Protein AF-A0AA41XY54-F1 (afdb_monomer)

Nearest PDB structures (foldseek):
  6a0h-assembly2_B  TM=5.866E-01  e=1.741E-07  Homo sapiens
  6a0h-assembly1_A  TM=5.591E-01  e=1.854E-07  Homo sapiens
  6a0e-assembly2_B  TM=5.551E-01  e=1.055E-07  Homo sapiens
  6a0i-assembly2_B  TM=4.932E-01  e=7.719E-08  Homo sapiens
  2qlc-assembly5_E  TM=3.442E-01  e=1.141E-01  Chlorobaculum tepidum TLS

Radius of gyratio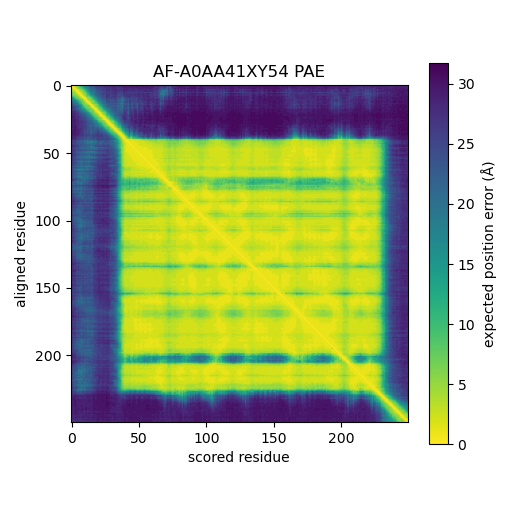n: 23.62 Å; Cα contacts (8 Å, |Δi|>4): 434; chains: 1; bounding box: 56×93×67 Å

Sequence (250 aa):
MPTDLTITNPWRYTAYDSVDGLNDHPDGVPCSGSSSHSSRLTARETAPFKQLERQYADLFSSREIQEVNELPARVMEGKRIKVVNLDECEVINASKDNFDYIGTSGLSTCIGICARGLNSRNETIMGLCHYTGVETEPADAMQLLRSKMDEKGAGNAKMYLVGGAMSADPDLSSLSAERELLSLRQQFNIQGVRLHTSICEDIYADEQVNLVMTPDNIYFSTEELYNDGYGSDAGSSSSSNTPDAKRARN

Organism: NCBI:txid2939450

Secondary structure (DSSP, 8-state):
-PPP-----------------------------------SS-HHHHHHHHHHHHHTHHHHT-SSEEE-SS--HHHHTT--EEE--TT-EEEEETTTSS-SEEEEEEESS-EEEEEEEE-TT--EEEEEEEE-SSSS-HHHHHHHHHHHHHHTT-EEEEEEEEEEEE-SSGGG--HHHHHHHHHTHHHHTEEEEEEEEEE-SSTT----EEEEE-SS-EEEESS--S--S------------PPP------

pLDDT: mean 80.24, std 24.7, range [29.67, 98.81]

Solvent-accessible surface area (backbone atoms only — not comparable to full-atom values): 15234 Å² total; per-residue (Å²): 133,90,79,82,80,83,80,83,76,93,79,84,79,78,90,78,80,88,82,88,81,91,86,89,87,85,90,80,87,86,78,91,75,87,72,83,82,68,70,97,61,54,72,77,62,47,43,64,59,56,47,50,48,65,76,42,40,70,32,57,63,34,80,51,57,40,83,42,76,63,69,59,60,90,79,51,67,95,57,38,66,43,79,41,52,87,74,33,71,49,66,44,40,44,84,72,66,81,24,56,31,41,31,39,72,70,23,22,50,21,33,40,42,35,36,43,23,37,24,96,82,73,43,49,29,41,32,40,28,34,40,66,71,79,92,53,57,62,70,55,53,54,47,51,51,48,51,51,36,45,77,72,41,22,54,87,38,38,22,34,41,36,23,14,10,46,34,87,48,73,92,47,28,23,63,66,61,52,53,52,49,58,71,42,28,79,86,52,42,53,60,28,42,45,62,56,71,20,62,29,86,53,101,79,48,85,42,29,34,23,38,41,40,50,94,80,41,34,38,35,20,77,43,80,76,67,91,81,80,73,73,78,86,76,77,81,93,77,82,87,79,82,85,83,88,77,89,78,93,130

Foldseek 3Di:
DDDDDPPDDPDPDPPDDDDDDDDDDDDDDDDDDDPPDDDPDDPVLCVLVVVVCVVPVQQAPDPQEDEDAEDDCVVPPPFAEAEAEAQGKDKDFCVPPRGQKYKYWFQAQWKKKKKWFAAPVRTIMIMIGGGPCPPDALVVSLVVNVVNCVVVRGPLIEIEMEGHAREPDPVSGNSVVSVRNVVCCVVRNHRHYHYNQFYDHDPPPLTTKIWMDGNRHIYIYSDDHDCPVPDPPPDDPDDDDDPDDDDDDD

Structure (mmCIF, N/CA/C/O backbone):
data_AF-A0AA41XY54-F1
#
_entry.id   AF-A0AA41XY54-F1
#
loop_
_atom_site.group_PDB
_atom_site.id
_atom_site.type_symbol
_atom_site.label_atom_id
_atom_site.label_alt_id
_atom_site.label_comp_id
_atom_site.label_asym_id
_atom_site.label_entity_id
_atom_site.label_seq_id
_atom_site.pdbx_PDB_ins_code
_atom_site.Cartn_x
_atom_site.Cartn_y
_atom_site.Cartn_z
_atom_site.occupancy
_atom_site.B_iso_or_equiv
_atom_site.auth_seq_id
_atom_site.auth_comp_id
_atom_site.auth_asym_id
_atom_site.auth_atom_id
_atom_site.pdbx_PDB_model_num
ATOM 1 N N . MET A 1 1 ? -35.114 -1.265 -7.468 1.00 36.50 1 MET A N 1
ATOM 2 C CA . MET A 1 1 ? -34.766 -1.182 -8.901 1.00 36.50 1 MET A CA 1
ATOM 3 C C . MET A 1 1 ? -33.271 -1.410 -9.002 1.00 36.50 1 MET A C 1
ATOM 5 O O . MET A 1 1 ? -32.573 -0.776 -8.220 1.00 36.50 1 MET A O 1
ATOM 9 N N . PRO A 1 2 ? -32.780 -2.352 -9.818 1.00 33.84 2 PRO A N 1
ATOM 10 C CA . PRO A 1 2 ? -31.351 -2.612 -9.887 1.00 33.84 2 PRO A CA 1
ATOM 11 C C . PRO A 1 2 ? -30.705 -1.559 -10.790 1.00 33.84 2 PRO A C 1
ATOM 13 O O . PRO A 1 2 ? -31.063 -1.441 -11.958 1.00 33.84 2 PRO A O 1
ATOM 16 N N . THR A 1 3 ? -29.809 -0.757 -10.225 1.00 36.25 3 THR A N 1
ATOM 17 C CA . THR A 1 3 ? -28.949 0.153 -10.979 1.00 36.25 3 THR A CA 1
ATOM 18 C C . THR A 1 3 ? -27.736 -0.617 -11.478 1.00 36.25 3 THR A C 1
ATOM 20 O O . THR A 1 3 ? -26.988 -1.212 -10.705 1.00 36.25 3 THR A O 1
ATOM 23 N N . ASP A 1 4 ? -27.615 -0.606 -12.796 1.00 30.36 4 ASP A N 1
ATOM 24 C CA . ASP A 1 4 ? -26.549 -1.167 -13.609 1.00 30.36 4 ASP A CA 1
ATOM 25 C C . ASP A 1 4 ? -25.197 -0.549 -13.210 1.00 30.36 4 ASP A C 1
ATOM 27 O O . ASP A 1 4 ? -25.039 0.674 -13.213 1.00 30.36 4 ASP A O 1
ATOM 31 N N . LEU A 1 5 ? -24.231 -1.382 -12.819 1.00 33.84 5 LEU A N 1
ATOM 32 C CA . LEU A 1 5 ? -22.838 -0.973 -12.651 1.00 33.84 5 LEU A CA 1
ATOM 33 C C . LEU A 1 5 ? -22.141 -1.231 -13.985 1.00 33.84 5 LEU A C 1
ATOM 35 O O . LEU A 1 5 ? -21.730 -2.354 -14.275 1.00 33.84 5 LEU A O 1
ATOM 39 N N . THR A 1 6 ? -22.005 -0.190 -14.799 1.00 34.03 6 THR A N 1
ATOM 40 C CA . THR A 1 6 ? -21.157 -0.217 -15.991 1.00 34.03 6 THR A CA 1
ATOM 41 C C . THR A 1 6 ? -19.699 -0.384 -15.577 1.00 34.03 6 THR A C 1
ATOM 43 O O . THR A 1 6 ? -19.022 0.572 -15.212 1.00 34.03 6 THR A O 1
ATOM 46 N N . ILE A 1 7 ? -19.222 -1.625 -15.640 1.00 36.22 7 ILE A N 1
ATOM 47 C CA . ILE A 1 7 ? -17.801 -1.968 -15.657 1.00 36.22 7 ILE A CA 1
ATOM 48 C C . ILE A 1 7 ? -17.297 -1.635 -17.062 1.00 36.22 7 ILE A C 1
ATOM 50 O O . ILE A 1 7 ? -17.460 -2.419 -17.997 1.00 36.22 7 ILE A O 1
ATOM 54 N N . THR A 1 8 ? -16.714 -0.455 -17.241 1.00 36.91 8 THR A N 1
ATOM 55 C CA . THR A 1 8 ? -15.935 -0.157 -18.443 1.00 36.91 8 THR A CA 1
ATOM 56 C C . THR A 1 8 ? -14.575 -0.814 -18.288 1.00 36.91 8 THR A C 1
ATOM 58 O O . THR A 1 8 ? -13.806 -0.453 -17.403 1.00 36.91 8 THR A O 1
ATOM 61 N N . ASN A 1 9 ? -14.293 -1.798 -19.135 1.00 35.75 9 ASN A N 1
ATOM 62 C CA . ASN A 1 9 ? -13.026 -2.515 -19.170 1.00 35.75 9 ASN A CA 1
ATOM 63 C C . ASN A 1 9 ? -12.308 -2.135 -20.478 1.00 35.75 9 ASN A C 1
ATOM 65 O O . ASN A 1 9 ? -12.520 -2.815 -21.485 1.00 35.75 9 ASN A O 1
ATOM 69 N N . PRO A 1 10 ? -11.535 -1.032 -20.535 1.00 33.88 10 PRO A N 1
ATOM 70 C CA . PRO A 1 10 ? -10.961 -0.576 -21.790 1.00 33.88 10 PRO A CA 1
ATOM 71 C C . PRO A 1 10 ? -9.533 -1.079 -22.037 1.00 33.88 10 PRO A C 1
ATOM 73 O O . PRO A 1 10 ? -8.842 -0.434 -22.796 1.00 33.88 10 PRO A O 1
ATOM 76 N N . TRP A 1 11 ? -9.073 -2.216 -21.493 1.00 32.72 11 TRP A N 1
ATOM 77 C CA . TRP A 1 11 ? -7.791 -2.815 -21.920 1.00 32.72 11 TRP A CA 1
ATOM 78 C C . TRP A 1 11 ? -7.825 -4.350 -21.912 1.00 32.72 11 TRP A C 1
ATOM 80 O O . TRP A 1 11 ? -7.213 -5.026 -21.092 1.00 32.72 11 TRP A O 1
ATOM 90 N N . ARG A 1 12 ? -8.537 -4.929 -22.886 1.00 33.09 12 ARG A N 1
ATOM 91 C CA . ARG A 1 12 ? -8.248 -6.280 -23.389 1.00 33.09 12 ARG A CA 1
ATOM 92 C C . ARG A 1 12 ? -7.525 -6.157 -24.728 1.00 33.09 12 ARG A C 1
ATOM 94 O O . ARG A 1 12 ? -8.160 -6.205 -25.773 1.00 33.09 12 ARG A O 1
ATOM 101 N N . TYR A 1 13 ? -6.200 -6.069 -24.694 1.00 32.00 13 TYR A N 1
ATOM 102 C CA . TYR A 1 13 ? -5.368 -6.505 -25.815 1.00 32.00 13 TYR A CA 1
ATOM 103 C C . TYR A 1 13 ? -4.586 -7.737 -25.366 1.00 32.00 13 TYR A C 1
ATOM 105 O O . TYR A 1 13 ? -3.474 -7.664 -24.859 1.00 32.00 13 TYR A O 1
ATOM 113 N N . THR A 1 14 ? -5.216 -8.899 -25.536 1.00 34.66 14 THR A N 1
ATOM 114 C CA . THR A 1 14 ? -4.478 -10.163 -25.604 1.00 34.66 14 THR A CA 1
ATOM 115 C C . THR A 1 14 ? -4.030 -10.306 -27.050 1.00 34.66 14 THR A C 1
ATOM 117 O O . THR A 1 14 ? -4.809 -10.713 -27.903 1.00 34.66 14 THR A O 1
ATOM 120 N N . ALA A 1 15 ? -2.796 -9.908 -27.350 1.00 31.83 15 ALA A N 1
ATOM 121 C CA . ALA A 1 15 ? -2.149 -10.297 -28.596 1.00 31.83 15 ALA A CA 1
ATOM 122 C C . ALA A 1 15 ? -1.633 -11.734 -28.426 1.00 31.83 15 ALA A C 1
ATOM 124 O O . ALA A 1 15 ? -0.465 -11.965 -28.131 1.00 31.83 15 ALA A O 1
ATOM 125 N N . TYR A 1 16 ? -2.550 -12.692 -28.536 1.00 35.41 16 TYR A N 1
ATOM 126 C CA . TYR A 1 16 ? -2.241 -14.082 -28.838 1.00 35.41 16 TYR A CA 1
ATOM 127 C C . TYR A 1 16 ? -2.957 -14.398 -30.141 1.00 35.41 16 TYR A C 1
ATOM 129 O O . TYR A 1 16 ? -4.161 -14.625 -30.133 1.00 35.41 16 TYR A O 1
ATOM 137 N N . ASP A 1 17 ? -2.204 -14.409 -31.235 1.00 30.69 17 ASP A N 1
ATOM 138 C CA . ASP A 1 17 ? -2.573 -15.169 -32.417 1.00 30.69 17 ASP A CA 1
ATOM 139 C C . ASP A 1 17 ? -1.399 -16.062 -32.809 1.00 30.69 17 ASP A C 1
ATOM 141 O O . ASP A 1 17 ? -0.224 -15.705 -32.710 1.00 30.69 17 ASP A O 1
ATOM 145 N N . SER A 1 18 ? -1.779 -17.285 -33.137 1.00 36.56 18 SER A N 1
ATOM 146 C CA . SER A 1 18 ? -0.971 -18.472 -33.360 1.00 36.56 18 SER A CA 1
ATOM 147 C C . SER A 1 18 ? -0.077 -18.371 -34.594 1.00 36.56 18 SER A C 1
ATOM 149 O O . SER A 1 18 ? -0.497 -17.798 -35.590 1.00 36.56 18 SER A O 1
ATOM 151 N N . VAL A 1 19 ? 1.069 -19.060 -34.581 1.00 35.97 19 VAL A N 1
ATOM 152 C CA . VAL A 1 19 ? 1.535 -19.868 -35.726 1.00 35.97 19 VAL A CA 1
ATOM 153 C C . VAL A 1 19 ? 2.597 -20.877 -35.273 1.00 35.97 19 VAL A C 1
ATOM 155 O O . VAL A 1 19 ? 3.736 -20.520 -34.983 1.00 35.97 19 VAL A O 1
ATOM 158 N N . ASP A 1 20 ? 2.208 -22.152 -35.255 1.00 37.69 20 ASP A N 1
ATOM 159 C CA . ASP A 1 20 ? 3.108 -23.268 -35.551 1.00 37.69 20 ASP A CA 1
ATOM 160 C C . ASP A 1 20 ? 3.381 -23.284 -37.067 1.00 37.69 20 ASP A C 1
ATOM 162 O O . ASP A 1 20 ? 2.447 -23.120 -37.855 1.00 37.69 20 ASP A O 1
ATOM 166 N N . GLY A 1 21 ? 4.623 -23.549 -37.493 1.00 29.67 21 GLY A N 1
ATOM 167 C CA . GLY A 1 21 ? 4.906 -23.939 -38.882 1.00 29.67 21 GLY A CA 1
ATOM 168 C C . GLY A 1 21 ? 6.304 -23.601 -39.409 1.00 29.67 21 GLY A C 1
ATOM 169 O O . GLY A 1 21 ? 6.626 -22.443 -39.632 1.00 29.67 21 GLY A O 1
ATOM 170 N N . LEU A 1 22 ? 7.095 -24.650 -39.649 1.00 36.00 22 LEU A N 1
ATOM 171 C CA . LEU A 1 22 ? 8.419 -24.703 -40.286 1.00 36.00 22 LEU A CA 1
ATOM 172 C C . LEU A 1 22 ? 8.600 -23.856 -41.568 1.00 36.00 22 LEU A C 1
ATOM 174 O O . LEU A 1 22 ? 7.709 -23.844 -42.415 1.00 36.00 22 LEU A O 1
ATOM 178 N N . ASN A 1 23 ? 9.815 -23.317 -41.785 1.00 32.25 23 ASN A N 1
ATOM 179 C CA . ASN 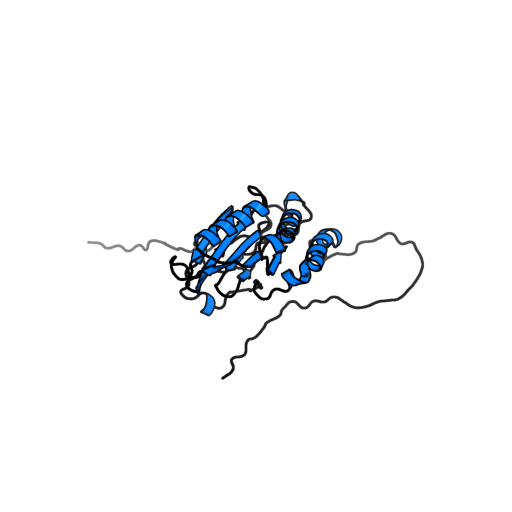A 1 23 ? 10.649 -23.640 -42.962 1.00 32.25 23 ASN A CA 1
ATOM 180 C C . ASN A 1 23 ? 12.074 -23.043 -42.911 1.00 32.25 23 ASN A C 1
ATOM 182 O O . ASN A 1 23 ? 12.316 -21.991 -42.327 1.00 32.25 23 ASN A O 1
ATOM 186 N N . ASP A 1 24 ? 12.984 -23.779 -43.550 1.00 35.19 24 ASP A N 1
ATOM 187 C CA . ASP A 1 24 ? 14.438 -23.628 -43.637 1.00 35.19 24 ASP A CA 1
ATOM 188 C C . ASP A 1 24 ? 14.969 -22.434 -44.469 1.00 35.19 24 ASP A C 1
ATOM 190 O O . ASP A 1 24 ? 14.346 -21.995 -45.435 1.00 35.19 24 ASP A O 1
ATOM 194 N N . HIS A 1 25 ? 16.230 -22.090 -44.152 1.00 32.06 25 HIS A N 1
ATOM 195 C CA . HIS A 1 25 ? 17.315 -21.480 -44.954 1.00 32.06 25 HIS A CA 1
ATOM 196 C C . HIS A 1 25 ? 17.697 -19.981 -44.814 1.00 32.06 25 HIS A C 1
ATOM 198 O O . HIS A 1 25 ? 16.851 -19.146 -44.503 1.00 32.06 25 HIS A O 1
ATOM 204 N N . PRO A 1 26 ? 19.013 -19.658 -44.974 1.00 55.50 26 PRO A N 1
ATOM 205 C CA . PRO A 1 26 ? 19.669 -18.473 -44.414 1.00 55.50 26 PRO A CA 1
ATOM 206 C C . PRO A 1 26 ? 19.959 -17.357 -45.442 1.00 55.50 26 PRO A C 1
ATOM 208 O O . PRO A 1 26 ? 19.810 -17.540 -46.646 1.00 55.50 26 PRO A O 1
ATOM 211 N N . ASP A 1 27 ? 20.470 -16.243 -44.910 1.00 38.47 27 ASP A N 1
ATOM 212 C CA . ASP A 1 27 ? 21.097 -15.080 -45.562 1.00 38.47 27 ASP A CA 1
ATOM 213 C C . ASP A 1 27 ? 20.184 -13.977 -46.135 1.00 38.47 27 ASP A C 1
ATOM 215 O O . ASP A 1 27 ? 19.638 -14.051 -47.233 1.00 38.47 27 ASP A O 1
ATOM 219 N N . GLY A 1 28 ? 20.138 -12.861 -45.394 1.00 30.58 28 GLY A N 1
ATOM 220 C CA . GLY A 1 28 ? 19.615 -11.565 -45.830 1.00 30.58 28 GLY A CA 1
ATOM 221 C C . GLY A 1 28 ? 19.808 -10.486 -44.756 1.00 30.58 28 GLY A C 1
ATOM 222 O O . GLY A 1 28 ? 19.024 -10.387 -43.820 1.00 30.58 28 GLY A O 1
ATOM 223 N N . VAL A 1 29 ? 20.881 -9.699 -44.876 1.00 38.34 29 VAL A N 1
ATOM 224 C CA . VAL A 1 29 ? 21.250 -8.549 -44.014 1.00 38.34 29 VAL A CA 1
ATOM 225 C C . VAL A 1 29 ? 20.172 -7.441 -44.080 1.00 38.34 29 VAL A C 1
ATOM 227 O O . VAL A 1 29 ? 19.541 -7.284 -45.127 1.00 38.34 29 VAL A O 1
ATOM 230 N N . PRO A 1 30 ? 19.920 -6.676 -42.992 1.00 42.50 30 PRO A N 1
ATOM 231 C CA . PRO A 1 30 ? 18.641 -6.015 -42.768 1.00 42.50 30 PRO A CA 1
ATOM 232 C C . PRO A 1 30 ? 18.583 -4.623 -43.401 1.00 42.50 30 PRO A C 1
ATOM 234 O O . PRO A 1 30 ? 19.557 -3.873 -43.393 1.00 42.50 30 PRO A O 1
ATOM 237 N N . CYS A 1 31 ? 17.406 -4.240 -43.890 1.00 30.92 31 CYS A N 1
ATOM 238 C CA . CYS A 1 31 ? 17.093 -2.856 -44.225 1.00 30.92 31 CYS A CA 1
ATOM 239 C C . CYS A 1 31 ? 15.776 -2.448 -43.562 1.00 30.92 31 CYS A C 1
ATOM 241 O O . CYS A 1 31 ? 14.706 -2.923 -43.929 1.00 30.92 31 CYS A O 1
ATOM 243 N N . SER A 1 32 ? 15.918 -1.538 -42.599 1.00 45.78 32 SER A N 1
ATOM 244 C CA . SER A 1 32 ? 15.006 -0.423 -42.332 1.00 45.78 32 SER A CA 1
ATOM 245 C C . SER A 1 32 ? 13.524 -0.773 -42.188 1.00 45.78 32 SER A C 1
ATOM 247 O O . SER A 1 32 ? 12.713 -0.502 -43.071 1.00 45.78 32 SER A O 1
ATOM 249 N N . GLY A 1 33 ? 13.169 -1.305 -41.019 1.00 29.69 33 GLY A N 1
ATOM 250 C CA . GLY A 1 33 ? 11.794 -1.375 -40.540 1.00 29.69 33 GLY A CA 1
ATOM 251 C C . GLY A 1 33 ? 11.549 -0.297 -39.493 1.00 29.69 33 GLY A C 1
ATOM 252 O O . GLY A 1 33 ? 12.128 -0.334 -38.413 1.00 29.69 33 GLY A O 1
ATOM 253 N N . SER A 1 34 ? 10.694 0.661 -39.832 1.00 44.75 34 SER A N 1
ATOM 254 C CA . SER A 1 34 ? 10.061 1.599 -38.907 1.00 44.75 34 SER A CA 1
ATOM 255 C C . SER A 1 34 ? 9.464 0.848 -37.710 1.00 44.75 34 SER A C 1
ATOM 257 O O . SER A 1 34 ? 8.445 0.180 -37.862 1.00 44.75 34 SER A O 1
ATOM 259 N N . SER A 1 35 ? 10.068 0.949 -36.523 1.00 35.41 35 SER A N 1
ATOM 260 C CA . SER A 1 35 ? 9.493 0.408 -35.285 1.00 35.41 35 SER A CA 1
ATOM 261 C C . SER A 1 35 ? 8.777 1.510 -34.509 1.00 35.41 35 SER A C 1
ATOM 263 O O . SER A 1 35 ? 9.176 1.907 -33.417 1.00 35.41 35 SER A O 1
ATOM 265 N N . SER A 1 36 ? 7.692 2.019 -35.083 1.00 49.47 36 SER A N 1
ATOM 266 C CA . SER A 1 36 ? 6.594 2.513 -34.259 1.00 49.47 36 SER A CA 1
ATOM 267 C C . SER A 1 36 ? 5.974 1.296 -33.565 1.00 49.47 36 SER A C 1
ATOM 269 O O . SER A 1 36 ? 5.496 0.401 -34.261 1.00 49.47 36 SER A O 1
ATOM 271 N N . HIS A 1 37 ? 5.996 1.302 -32.227 1.00 47.19 37 HIS A N 1
ATOM 272 C CA . HIS A 1 37 ? 5.600 0.250 -31.274 1.00 47.19 37 HIS A CA 1
ATOM 273 C C . HIS A 1 37 ? 6.728 -0.679 -30.805 1.00 47.19 37 HIS A C 1
ATOM 275 O O . HIS A 1 37 ? 6.909 -1.783 -31.306 1.00 47.19 37 HIS A O 1
ATOM 281 N N . SER A 1 38 ? 7.418 -0.261 -29.745 1.00 38.75 38 SER A N 1
ATOM 282 C CA . SER A 1 38 ? 8.060 -1.180 -28.806 1.00 38.75 38 SER A CA 1
ATOM 283 C C . SER A 1 38 ? 7.525 -0.850 -27.423 1.00 38.75 38 SER A C 1
ATOM 285 O O . SER A 1 38 ? 7.401 0.323 -27.078 1.00 38.75 38 SER A O 1
ATOM 287 N N . SER A 1 39 ? 7.181 -1.866 -26.638 1.00 53.22 39 SER A N 1
ATOM 288 C CA . SER A 1 39 ? 7.008 -1.699 -25.199 1.00 53.22 39 SER A CA 1
ATOM 289 C C . SER A 1 39 ? 8.226 -0.960 -24.634 1.00 53.22 39 SER A C 1
ATOM 291 O O . SER A 1 39 ? 9.355 -1.260 -25.028 1.00 53.22 39 SER A O 1
ATOM 293 N N . ARG A 1 40 ? 7.977 0.009 -23.746 1.00 75.50 40 AR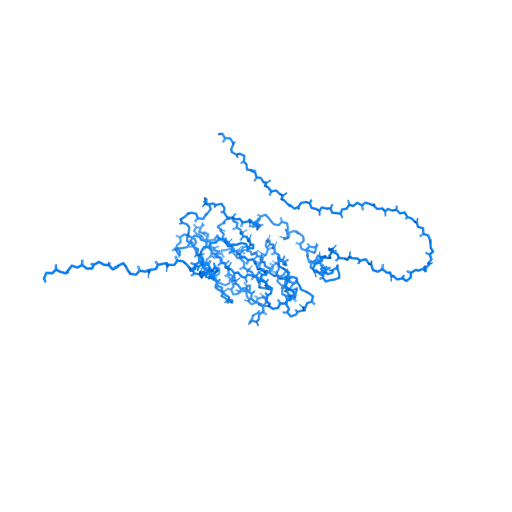G A N 1
ATOM 294 C CA . ARG A 1 40 ? 8.989 0.857 -23.089 1.00 75.50 40 ARG A CA 1
ATOM 295 C C . ARG A 1 40 ? 10.145 0.066 -22.467 1.00 75.50 40 ARG A C 1
ATOM 297 O O . ARG A 1 40 ? 11.295 0.472 -22.527 1.00 75.50 40 ARG A O 1
ATOM 304 N N . LEU A 1 41 ? 9.843 -1.136 -21.984 1.00 84.19 41 LEU A N 1
ATOM 305 C CA . LEU A 1 41 ? 10.816 -2.112 -21.507 1.00 84.19 41 LEU A CA 1
ATOM 306 C C . LEU A 1 41 ? 10.830 -3.358 -22.398 1.00 84.19 41 LEU A C 1
ATOM 308 O O . LEU A 1 41 ? 9.807 -3.778 -22.953 1.00 84.19 41 LEU A O 1
ATOM 312 N N . THR A 1 42 ? 11.991 -3.997 -22.491 1.00 90.31 42 THR A N 1
ATOM 313 C CA . THR A 1 42 ? 12.179 -5.278 -23.173 1.00 90.31 42 THR A CA 1
ATOM 314 C C . THR A 1 42 ? 11.591 -6.446 -22.371 1.00 90.31 42 THR A C 1
ATOM 316 O O . THR A 1 42 ? 11.356 -6.392 -21.159 1.00 90.31 42 THR A O 1
ATOM 319 N N . ALA A 1 43 ? 11.402 -7.589 -23.037 1.00 91.00 43 ALA A N 1
ATOM 320 C CA . ALA A 1 43 ? 10.989 -8.823 -22.368 1.00 91.00 43 ALA A CA 1
ATOM 321 C C . ALA A 1 43 ? 11.998 -9.287 -21.301 1.00 91.00 43 ALA A C 1
ATOM 323 O O . ALA A 1 43 ? 11.601 -9.885 -20.304 1.00 91.00 43 ALA A O 1
ATOM 324 N N . ARG A 1 44 ? 13.293 -9.005 -21.496 1.00 91.44 44 ARG A N 1
ATOM 325 C CA . ARG A 1 44 ? 14.348 -9.358 -20.539 1.00 91.44 44 ARG A CA 1
ATOM 326 C C . ARG A 1 44 ? 14.258 -8.513 -19.269 1.00 91.44 44 ARG A C 1
ATOM 328 O O . ARG A 1 44 ? 14.430 -9.063 -18.188 1.00 91.44 44 ARG A O 1
ATOM 335 N N . GLU A 1 45 ? 13.965 -7.223 -19.403 1.00 91.12 45 GLU A N 1
ATOM 336 C CA . GLU A 1 45 ? 13.821 -6.291 -18.273 1.00 91.12 45 GLU A CA 1
ATOM 337 C C . GLU A 1 45 ? 12.535 -6.550 -17.480 1.00 91.12 45 GLU A C 1
ATOM 339 O O . GLU A 1 45 ? 12.541 -6.486 -16.257 1.00 91.12 45 GLU A O 1
ATOM 344 N N . THR A 1 46 ? 11.448 -6.942 -18.152 1.00 93.00 46 THR A N 1
ATOM 345 C CA . THR A 1 46 ? 10.168 -7.254 -17.482 1.00 93.00 46 THR A CA 1
ATOM 346 C C . THR A 1 46 ? 10.090 -8.673 -16.906 1.00 93.00 46 THR A C 1
ATOM 348 O O . THR A 1 46 ? 9.232 -8.957 -16.068 1.00 93.00 46 THR A O 1
ATOM 351 N N . ALA A 1 47 ? 10.960 -9.598 -17.331 1.00 95.81 47 ALA A N 1
ATOM 352 C CA . ALA A 1 47 ? 10.909 -11.001 -16.906 1.00 95.81 47 ALA A CA 1
ATOM 353 C C . ALA A 1 47 ? 11.010 -11.215 -15.379 1.00 95.81 47 ALA A C 1
ATOM 355 O O . ALA A 1 47 ? 10.243 -12.035 -14.867 1.00 95.81 47 ALA A O 1
ATOM 356 N N . PRO A 1 48 ? 11.882 -10.509 -14.630 1.00 96.62 48 PRO A N 1
ATOM 357 C CA . PRO A 1 48 ? 11.973 -10.671 -13.179 1.00 96.62 48 PRO A CA 1
ATOM 358 C C . PRO A 1 48 ? 10.691 -10.275 -12.434 1.00 96.62 48 PRO A C 1
ATOM 360 O O . PRO A 1 48 ? 10.295 -10.970 -11.502 1.00 96.62 48 PRO A O 1
ATOM 363 N N . PHE A 1 49 ? 10.009 -9.213 -12.868 1.00 96.94 49 PHE A N 1
ATOM 364 C CA . PHE A 1 49 ? 8.739 -8.768 -12.279 1.00 96.94 49 PHE A CA 1
ATOM 365 C C . PHE A 1 49 ? 7.625 -9.785 -12.537 1.00 96.94 49 PHE A C 1
ATOM 367 O O . PHE A 1 49 ? 6.983 -10.267 -11.605 1.00 96.94 49 PHE A O 1
ATOM 374 N N . LYS A 1 50 ? 7.515 -10.264 -13.782 1.00 96.75 50 LYS A N 1
ATOM 375 C CA . LYS A 1 50 ? 6.588 -11.350 -14.143 1.00 96.75 50 LYS A CA 1
ATOM 376 C C . LYS A 1 50 ? 6.866 -12.641 -13.374 1.00 96.75 50 LYS A C 1
ATOM 378 O O . LYS A 1 50 ? 5.957 -13.435 -13.131 1.00 96.75 50 LYS A O 1
ATOM 383 N N . GLN A 1 51 ? 8.121 -12.900 -13.012 1.00 98.00 51 GLN A N 1
ATOM 384 C CA . GLN A 1 51 ? 8.467 -14.030 -12.157 1.00 98.00 51 GLN A CA 1
ATOM 385 C C . GLN A 1 51 ? 7.947 -13.830 -10.726 1.00 98.00 51 GLN A C 1
ATOM 387 O O . GLN A 1 51 ? 7.407 -14.787 -10.169 1.00 98.00 51 GLN A O 1
ATOM 392 N N . LEU A 1 52 ? 8.050 -12.621 -10.158 1.00 97.62 52 LEU A N 1
ATOM 393 C CA . LEU A 1 52 ? 7.452 -12.298 -8.856 1.00 97.62 52 LEU A CA 1
ATOM 394 C C . LEU A 1 52 ? 5.929 -12.463 -8.888 1.00 97.62 52 LEU A C 1
ATOM 396 O O . LEU A 1 52 ? 5.385 -13.138 -8.015 1.00 97.62 52 LEU A O 1
ATOM 400 N N . GLU A 1 53 ? 5.254 -11.950 -9.920 1.00 98.00 53 GLU A N 1
ATOM 401 C CA . GLU A 1 53 ? 3.808 -12.139 -10.100 1.00 98.00 53 GLU A CA 1
ATOM 402 C C . GLU A 1 53 ? 3.424 -13.623 -10.099 1.00 98.00 53 GLU A C 1
ATOM 404 O O . GLU A 1 53 ? 2.479 -14.022 -9.429 1.00 98.00 53 GLU A O 1
ATOM 409 N N . ARG A 1 54 ? 4.174 -14.474 -10.812 1.00 98.19 54 ARG A N 1
ATOM 410 C CA . ARG A 1 54 ? 3.914 -15.925 -10.856 1.00 98.19 54 ARG A CA 1
ATOM 411 C C . ARG A 1 54 ? 4.185 -16.607 -9.519 1.00 98.19 54 ARG A C 1
ATOM 413 O O . ARG A 1 54 ? 3.428 -17.491 -9.126 1.00 98.19 54 ARG A O 1
ATOM 420 N N . GLN A 1 55 ? 5.266 -16.229 -8.840 1.00 98.25 55 GLN A N 1
ATOM 421 C CA . GLN A 1 55 ? 5.660 -16.817 -7.560 1.00 98.25 55 GLN A CA 1
ATOM 422 C C . GLN A 1 55 ? 4.668 -16.467 -6.441 1.00 98.25 55 GLN A C 1
ATOM 424 O O . GLN A 1 55 ? 4.403 -17.304 -5.581 1.00 98.25 55 GLN A O 1
ATOM 429 N N . TYR A 1 56 ? 4.107 -15.257 -6.473 1.00 98.31 56 TYR A N 1
ATOM 430 C CA . TYR A 1 56 ? 3.182 -14.727 -5.469 1.00 98.31 56 TYR A CA 1
ATOM 431 C C . TYR A 1 56 ? 1.777 -14.487 -6.043 1.00 98.31 56 TYR A C 1
ATOM 433 O O . TYR A 1 56 ? 1.069 -13.577 -5.609 1.00 98.31 56 TYR A O 1
ATOM 441 N N . ALA A 1 57 ? 1.366 -15.300 -7.022 1.00 98.06 57 ALA A N 1
ATOM 442 C CA . ALA A 1 57 ? 0.157 -15.082 -7.823 1.00 98.06 57 ALA A CA 1
ATOM 443 C C . ALA A 1 57 ? -1.117 -14.915 -6.990 1.00 98.06 57 ALA A C 1
ATOM 445 O O . ALA A 1 57 ? -2.020 -14.162 -7.351 1.00 98.06 57 ALA A O 1
ATOM 446 N N . ASP A 1 58 ? -1.190 -15.586 -5.847 1.00 98.12 58 ASP A N 1
ATOM 447 C CA . ASP A 1 58 ? -2.316 -15.477 -4.937 1.00 98.12 58 ASP A CA 1
ATOM 448 C C . ASP A 1 58 ? -2.387 -14.104 -4.241 1.00 98.12 58 ASP A C 1
ATOM 450 O O . ASP A 1 58 ? -3.483 -13.557 -4.126 1.00 98.12 58 ASP A O 1
ATOM 454 N N . LEU A 1 59 ? -1.253 -13.483 -3.888 1.00 98.31 59 LEU A N 1
ATOM 455 C CA . LEU A 1 59 ? -1.224 -12.097 -3.396 1.00 98.31 59 LEU A CA 1
ATOM 456 C C . LEU A 1 59 ? -1.640 -11.097 -4.483 1.00 98.31 59 LEU A C 1
ATOM 458 O O . LEU A 1 59 ? -2.427 -10.184 -4.218 1.00 98.31 59 LEU A O 1
ATOM 462 N N . PHE A 1 60 ? -1.156 -11.286 -5.713 1.00 98.19 60 PHE A N 1
ATOM 463 C CA . PHE A 1 60 ? -1.539 -10.449 -6.857 1.00 98.19 60 PHE A CA 1
ATOM 464 C C . PHE A 1 60 ? -3.017 -10.629 -7.239 1.00 98.19 60 PHE A C 1
ATOM 466 O O . PHE A 1 60 ? -3.632 -9.723 -7.791 1.00 98.19 60 PHE A O 1
ATOM 473 N N . SER A 1 61 ? -3.649 -11.747 -6.876 1.00 96.44 61 SER A N 1
ATOM 474 C CA . SER A 1 61 ? -5.076 -11.981 -7.134 1.00 96.44 61 SER A CA 1
ATOM 475 C C . SER A 1 61 ? -6.035 -11.293 -6.147 1.00 96.44 61 SER A C 1
ATOM 477 O O . SER A 1 61 ? -7.256 -11.400 -6.301 1.00 96.44 61 SER A O 1
ATOM 479 N N . SER A 1 62 ? -5.514 -10.587 -5.134 1.00 95.62 62 SER A N 1
ATOM 480 C CA . SER A 1 62 ? -6.338 -9.951 -4.102 1.00 95.62 62 SER A CA 1
ATOM 481 C C . SER A 1 62 ? -7.336 -8.950 -4.689 1.00 95.62 62 SER A C 1
ATOM 483 O O . SER A 1 62 ? -6.998 -8.140 -5.553 1.00 95.62 62 SER A O 1
ATOM 485 N N . ARG A 1 63 ? -8.576 -8.998 -4.191 1.00 95.50 63 ARG A N 1
ATOM 486 C CA . ARG A 1 63 ? -9.666 -8.074 -4.558 1.00 95.50 63 ARG A CA 1
ATOM 487 C C . ARG A 1 63 ? -9.774 -6.869 -3.624 1.00 95.50 63 ARG A C 1
ATOM 489 O O . ARG A 1 63 ? -10.591 -5.988 -3.866 1.00 95.50 63 ARG A O 1
ATOM 496 N N . GLU A 1 64 ? -8.980 -6.852 -2.554 1.00 96.44 64 GLU A N 1
ATOM 497 C CA . GLU A 1 64 ? -8.976 -5.760 -1.576 1.00 96.44 64 GLU A CA 1
ATOM 498 C C . GLU A 1 64 ? -8.235 -4.519 -2.102 1.00 96.44 64 GLU A C 1
ATOM 500 O O . GLU A 1 64 ? -8.409 -3.439 -1.546 1.00 96.44 64 GLU A O 1
ATOM 505 N N . ILE A 1 65 ? -7.439 -4.671 -3.170 1.00 97.88 65 ILE A N 1
ATOM 506 C CA . ILE A 1 65 ? -6.723 -3.588 -3.850 1.00 97.88 65 ILE A CA 1
ATOM 507 C C . ILE A 1 65 ? -7.310 -3.404 -5.248 1.00 97.88 65 ILE A C 1
ATOM 509 O O . ILE A 1 65 ? -7.361 -4.354 -6.038 1.00 97.88 65 ILE A O 1
ATOM 513 N N . GLN A 1 66 ? -7.753 -2.188 -5.546 1.00 96.12 66 GLN A N 1
ATOM 514 C CA . GLN A 1 66 ? -8.472 -1.855 -6.769 1.00 96.12 66 GLN A CA 1
ATOM 515 C C . GLN A 1 66 ? -7.830 -0.655 -7.453 1.00 96.12 66 GLN A C 1
ATOM 517 O O . GLN A 1 66 ? -7.680 0.407 -6.855 1.00 96.12 66 GLN A O 1
ATOM 522 N N . GLU A 1 67 ? -7.480 -0.840 -8.718 1.00 95.56 67 GLU A N 1
ATOM 523 C CA . GLU A 1 67 ? -7.140 0.267 -9.602 1.00 95.56 67 GLU A CA 1
ATOM 524 C C . GLU A 1 67 ? -8.432 0.969 -10.016 1.00 95.56 67 GLU A C 1
ATOM 526 O O . GLU A 1 67 ? -9.414 0.307 -10.377 1.00 95.56 67 GLU A O 1
ATOM 531 N N . VAL A 1 68 ? -8.456 2.292 -9.932 1.00 94.06 68 VAL A N 1
ATOM 532 C CA . VAL A 1 68 ? -9.605 3.117 -10.314 1.00 94.06 68 VAL A CA 1
ATOM 533 C C . VAL A 1 68 ? -9.109 4.330 -11.080 1.00 94.06 68 VAL A C 1
ATOM 535 O O . VAL A 1 68 ? -8.041 4.831 -10.779 1.00 94.06 68 VAL A O 1
ATOM 538 N N . ASN A 1 69 ? -9.892 4.844 -12.026 1.00 87.56 69 ASN A N 1
ATOM 539 C CA . ASN A 1 69 ? -9.567 6.135 -12.643 1.00 87.56 69 ASN A CA 1
ATOM 540 C C . ASN A 1 69 ? -9.907 7.276 -11.679 1.00 87.56 69 ASN A C 1
ATOM 542 O O . ASN A 1 69 ? -9.101 8.159 -11.428 1.00 87.56 69 ASN A O 1
ATOM 546 N N . GLU A 1 70 ? -11.099 7.206 -11.087 1.00 85.00 70 GLU A N 1
ATOM 547 C CA . GLU A 1 70 ? -11.602 8.148 -10.094 1.00 85.00 70 GLU A CA 1
ATOM 548 C C . GLU A 1 70 ? -12.331 7.382 -8.987 1.00 85.00 70 GLU A C 1
ATOM 550 O O . GLU A 1 70 ? -12.906 6.308 -9.211 1.00 85.00 70 GLU A O 1
ATOM 555 N N . LEU A 1 71 ? -12.337 7.937 -7.776 1.00 84.19 71 LEU A N 1
ATOM 556 C CA . LEU A 1 71 ? -13.145 7.382 -6.698 1.00 84.19 71 LEU A CA 1
ATOM 557 C C . LEU A 1 71 ? -14.599 7.821 -6.847 1.00 84.19 71 LEU A C 1
ATOM 559 O O . LEU A 1 71 ? -14.864 9.010 -7.024 1.00 84.19 71 LEU A O 1
ATOM 563 N N . PRO A 1 72 ? -15.573 6.904 -6.695 1.00 77.06 72 PRO A N 1
ATOM 564 C CA . PRO A 1 72 ? -16.972 7.296 -6.708 1.00 77.06 72 PRO A CA 1
ATOM 565 C C . PRO A 1 72 ? -17.231 8.357 -5.635 1.00 77.06 72 PRO A C 1
ATOM 567 O O . PRO A 1 72 ? -16.870 8.142 -4.479 1.00 77.06 72 PRO A O 1
ATOM 570 N N . ALA A 1 73 ? -17.926 9.448 -5.976 1.00 75.62 73 ALA A N 1
ATOM 571 C CA . ALA A 1 73 ? -18.204 10.545 -5.039 1.00 75.62 73 ALA A CA 1
ATOM 572 C C . ALA A 1 73 ? -18.766 10.049 -3.694 1.00 75.62 73 ALA A C 1
ATOM 574 O O . ALA A 1 73 ? -18.300 10.455 -2.639 1.00 75.6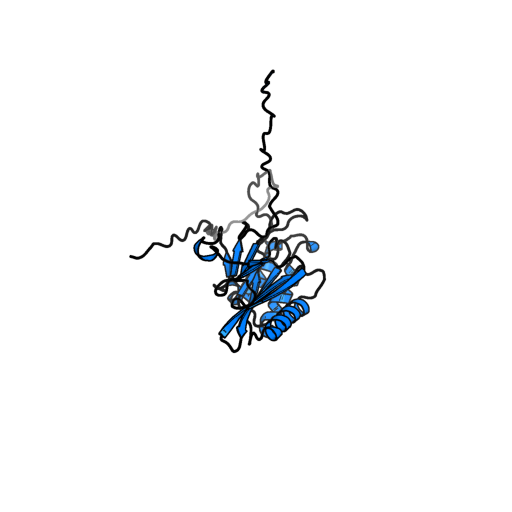2 73 ALA A O 1
ATOM 575 N N . ARG A 1 74 ? -19.666 9.056 -3.718 1.00 78.88 74 ARG A N 1
ATOM 576 C CA . ARG A 1 74 ? -20.227 8.406 -2.515 1.00 78.88 74 ARG A CA 1
ATOM 577 C C . ARG A 1 74 ? -19.192 7.809 -1.548 1.00 78.88 74 ARG A C 1
ATOM 579 O O . ARG A 1 74 ? -19.511 7.590 -0.386 1.00 78.88 74 ARG A O 1
ATOM 586 N N . VAL A 1 75 ? -18.001 7.460 -2.035 1.00 83.00 75 VAL A N 1
ATOM 587 C CA . VAL A 1 75 ? -16.905 6.914 -1.224 1.00 83.00 75 VAL A CA 1
ATOM 588 C C . VAL A 1 75 ? -16.176 8.041 -0.500 1.00 83.00 75 VAL A C 1
ATOM 590 O O . VAL A 1 75 ? -15.753 7.823 0.630 1.00 83.00 75 VAL A O 1
ATOM 593 N N . MET A 1 76 ? -16.074 9.226 -1.109 1.00 86.00 76 MET A N 1
ATOM 594 C CA . MET A 1 76 ? -15.206 10.329 -0.672 1.00 86.00 76 MET A CA 1
ATOM 595 C C . MET A 1 76 ? -15.954 11.538 -0.099 1.00 86.00 76 MET A C 1
ATOM 597 O O . MET A 1 76 ? -15.374 12.334 0.635 1.00 86.00 76 MET A O 1
ATOM 601 N N . GLU A 1 77 ? -17.240 11.692 -0.404 1.00 86.06 77 GLU A N 1
ATOM 602 C CA . GLU A 1 77 ? -18.035 12.847 0.001 1.00 86.06 77 GLU A CA 1
ATOM 603 C C . GLU A 1 77 ? -18.102 12.967 1.531 1.00 86.06 77 GLU A C 1
ATOM 605 O O . GLU A 1 77 ? -18.515 12.048 2.243 1.00 86.06 77 GLU A O 1
ATOM 610 N N . GLY A 1 78 ? -17.653 14.117 2.043 1.00 86.00 78 GLY A N 1
ATOM 611 C CA . GLY A 1 78 ? -17.599 14.406 3.477 1.00 86.00 78 GLY A CA 1
ATOM 612 C C . GLY A 1 78 ? -16.543 13.613 4.256 1.00 86.00 78 GLY A C 1
ATOM 613 O O . GLY A 1 78 ? -16.551 13.664 5.487 1.00 86.00 78 GLY A O 1
ATOM 614 N N . LYS A 1 79 ? -15.651 12.881 3.577 1.00 92.75 79 LYS A N 1
ATOM 615 C CA . LYS A 1 79 ? -14.611 12.066 4.210 1.00 92.75 79 LYS A CA 1
ATOM 616 C C . LYS A 1 79 ? -13.340 12.855 4.452 1.00 92.75 79 LYS A C 1
ATOM 618 O O . LYS A 1 79 ? -12.885 13.612 3.601 1.00 92.75 79 LYS A O 1
ATOM 623 N N . ARG A 1 80 ? -12.757 12.656 5.634 1.00 94.69 80 ARG A N 1
ATOM 624 C CA . ARG A 1 80 ? -11.470 13.244 6.011 1.00 94.69 80 ARG A CA 1
ATOM 625 C C . ARG A 1 80 ? -10.368 12.213 5.840 1.00 94.69 80 ARG A C 1
ATOM 627 O O . ARG A 1 80 ? -10.496 11.089 6.324 1.00 94.69 80 ARG A O 1
ATOM 634 N N . ILE A 1 81 ? -9.282 12.609 5.191 1.00 95.75 81 ILE A N 1
ATOM 635 C CA . ILE A 1 81 ? -8.174 11.718 4.850 1.00 95.75 81 ILE A CA 1
ATOM 636 C C . ILE A 1 81 ? -6.933 12.191 5.586 1.00 95.75 81 ILE A C 1
ATOM 638 O O . ILE A 1 81 ? -6.586 13.371 5.544 1.00 95.75 81 ILE A O 1
ATOM 642 N N . LYS A 1 82 ? -6.273 11.267 6.277 1.00 97.31 82 LYS A N 1
ATOM 643 C CA . LYS A 1 82 ? -4.935 11.488 6.808 1.00 97.31 82 LYS A CA 1
ATOM 644 C C . LYS A 1 82 ? -3.939 11.286 5.669 1.00 97.31 82 LYS A C 1
ATOM 646 O O . LYS A 1 82 ? -3.791 10.165 5.188 1.00 97.31 82 LYS A O 1
ATOM 651 N N . VAL A 1 83 ? -3.281 12.360 5.249 1.00 96.88 83 VAL A N 1
ATOM 652 C CA . VAL A 1 83 ? -2.193 12.299 4.264 1.00 96.88 83 VAL A CA 1
ATOM 653 C C . VAL A 1 83 ? -0.911 11.859 4.966 1.00 96.88 83 VAL A C 1
ATOM 655 O O . VAL A 1 83 ? -0.605 12.350 6.057 1.00 96.88 83 VAL A O 1
ATOM 658 N N . VAL A 1 84 ? -0.212 10.903 4.361 1.00 97.19 84 VAL A N 1
ATOM 659 C CA . VAL A 1 84 ? 1.098 10.399 4.785 1.00 97.19 84 VAL A CA 1
ATOM 660 C C . VAL A 1 84 ? 2.130 10.879 3.780 1.00 97.19 84 VAL A C 1
ATOM 662 O O . VAL A 1 84 ? 1.998 10.574 2.591 1.00 97.19 84 VAL A O 1
ATOM 665 N N . ASN A 1 85 ? 3.121 11.636 4.246 1.00 94.62 85 ASN A N 1
ATOM 666 C CA . ASN A 1 85 ? 4.172 12.160 3.379 1.00 94.62 85 ASN A CA 1
ATO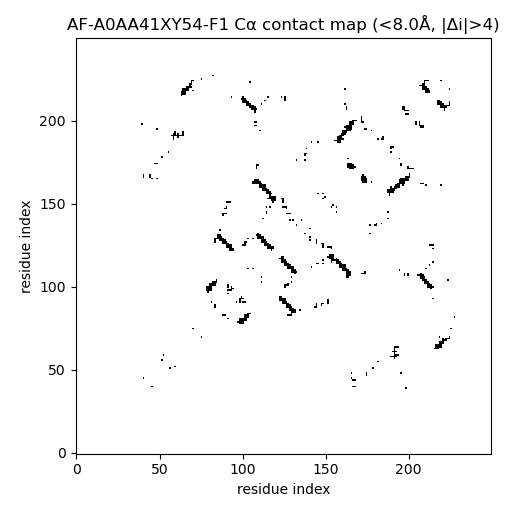M 667 C C . ASN A 1 85 ? 5.266 11.111 3.130 1.00 94.62 85 ASN A C 1
ATOM 669 O O . ASN A 1 85 ? 5.259 10.025 3.712 1.00 94.62 85 ASN A O 1
ATOM 673 N N . LEU A 1 86 ? 6.212 11.461 2.260 1.00 92.19 86 LEU A N 1
ATOM 674 C CA . LEU A 1 86 ? 7.406 10.672 1.960 1.00 92.19 86 LEU A CA 1
ATOM 675 C C . LEU A 1 86 ? 8.138 10.248 3.247 1.00 92.19 86 LEU A C 1
ATOM 677 O O . LEU A 1 86 ? 8.323 11.073 4.140 1.00 92.19 86 LEU A O 1
ATOM 681 N N . ASP A 1 87 ? 8.526 8.972 3.335 1.00 86.88 87 ASP A N 1
ATOM 682 C CA . ASP A 1 87 ? 9.201 8.344 4.487 1.00 86.88 87 ASP A CA 1
ATOM 683 C C . ASP A 1 87 ? 8.446 8.407 5.828 1.00 86.88 87 ASP A C 1
ATOM 685 O O . ASP A 1 87 ? 8.935 7.951 6.866 1.00 86.88 87 ASP A O 1
ATOM 689 N N . GLU A 1 88 ? 7.206 8.896 5.833 1.00 95.00 88 GLU A N 1
ATOM 690 C CA . GLU A 1 88 ? 6.360 8.849 7.013 1.00 95.00 88 GLU A CA 1
ATOM 691 C C . GLU A 1 88 ? 5.622 7.515 7.115 1.00 95.00 88 GLU A C 1
ATOM 693 O O . GLU A 1 88 ? 5.320 6.824 6.136 1.00 95.00 88 GLU A O 1
ATOM 698 N N . CYS A 1 89 ? 5.276 7.171 8.353 1.00 97.44 89 CYS A N 1
ATOM 699 C CA . CYS A 1 89 ? 4.394 6.057 8.626 1.00 97.44 89 CYS A CA 1
ATOM 700 C C . CYS A 1 89 ? 3.379 6.419 9.701 1.00 97.44 89 CYS A C 1
ATOM 702 O O . CYS A 1 89 ? 3.745 6.710 10.839 1.00 97.44 89 CYS A O 1
ATOM 704 N N . GLU A 1 90 ? 2.099 6.372 9.368 1.00 98.50 90 GLU A N 1
ATOM 705 C CA . GLU A 1 90 ? 1.022 6.875 10.215 1.00 98.50 90 GLU A CA 1
ATOM 706 C C . GLU A 1 90 ? -0.044 5.802 10.432 1.00 98.50 90 GLU A C 1
ATOM 708 O O . GLU A 1 90 ? -0.278 4.946 9.579 1.00 98.50 90 GLU A O 1
ATOM 713 N N . VAL A 1 91 ? -0.707 5.853 11.591 1.00 98.62 91 VAL A N 1
ATOM 714 C CA . VAL A 1 91 ? -1.809 4.950 11.943 1.00 98.62 91 VAL A CA 1
ATOM 715 C C . VAL A 1 91 ? -2.957 5.745 12.544 1.00 98.62 91 VAL A C 1
ATOM 717 O O . VAL A 1 91 ? -2.776 6.498 13.503 1.00 98.62 91 VAL A O 1
ATOM 720 N N . ILE A 1 92 ? -4.156 5.519 12.015 1.00 98.50 92 ILE A N 1
ATOM 721 C CA . ILE A 1 92 ? -5.396 6.136 12.475 1.00 98.50 92 ILE A CA 1
ATOM 722 C C . ILE A 1 92 ? -6.386 5.094 12.993 1.00 98.50 92 ILE A C 1
ATOM 724 O O . ILE A 1 92 ? -6.482 3.970 12.497 1.00 98.50 92 ILE A O 1
ATOM 728 N N . ASN A 1 93 ? -7.182 5.500 13.974 1.00 98.12 93 ASN A N 1
ATOM 729 C CA . ASN A 1 93 ? -8.444 4.868 14.324 1.00 98.12 93 ASN A CA 1
ATOM 730 C C . ASN A 1 93 ? -9.580 5.627 13.628 1.00 98.12 93 ASN A C 1
ATOM 732 O O . ASN A 1 93 ? -9.898 6.754 14.020 1.00 98.12 93 ASN A O 1
ATOM 736 N N . ALA A 1 94 ? -10.223 4.985 12.649 1.00 95.50 94 ALA A N 1
ATOM 737 C CA . ALA A 1 94 ? -11.256 5.603 11.812 1.00 95.50 94 ALA A CA 1
ATOM 738 C C . ALA A 1 94 ? -12.486 6.091 12.605 1.00 95.50 94 ALA A C 1
ATOM 740 O O . ALA A 1 94 ? -13.283 6.887 12.122 1.00 95.50 94 ALA A O 1
ATOM 741 N N . SER A 1 95 ? -12.661 5.609 13.840 1.00 93.75 95 SER A N 1
ATOM 742 C CA . SER A 1 95 ? -13.767 5.995 14.725 1.00 93.75 95 SER A CA 1
ATOM 743 C C . SER A 1 95 ? -13.417 7.122 15.704 1.00 93.75 95 SER A C 1
ATOM 745 O O . SER A 1 95 ? -14.313 7.621 16.383 1.00 93.75 95 SER A O 1
ATOM 747 N N . LYS A 1 96 ? -12.138 7.506 15.841 1.00 93.38 96 LYS A N 1
ATOM 748 C CA . LYS A 1 96 ? -11.681 8.409 16.921 1.00 93.38 96 LYS A CA 1
ATOM 749 C C . LYS A 1 96 ? -10.763 9.531 16.484 1.00 93.38 96 LYS A C 1
ATOM 751 O O . LYS A 1 96 ? -10.863 10.628 17.023 1.00 93.38 96 LYS A O 1
ATOM 756 N N . ASP A 1 97 ? -9.891 9.276 15.520 1.00 93.62 97 ASP A N 1
ATOM 757 C CA . ASP A 1 97 ? -8.773 10.173 15.221 1.00 93.62 97 ASP A CA 1
ATOM 758 C C . ASP A 1 97 ? -9.162 11.306 14.261 1.00 93.62 97 ASP A C 1
ATOM 760 O O . ASP A 1 97 ? -8.301 11.963 13.692 1.00 93.62 97 ASP A O 1
ATOM 764 N N . ASN A 1 98 ? -10.462 11.570 14.092 1.00 93.94 98 ASN A N 1
ATOM 765 C CA . ASN A 1 98 ? -10.993 12.584 13.181 1.00 93.94 98 ASN A CA 1
ATOM 766 C C . ASN A 1 98 ? -10.619 12.394 11.698 1.00 93.94 98 ASN A C 1
ATOM 768 O O . ASN A 1 98 ? -10.790 13.312 10.901 1.00 93.94 98 ASN A O 1
ATOM 772 N N . PHE A 1 99 ? -10.190 11.198 11.315 1.00 96.56 99 PHE A N 1
ATOM 773 C CA . PHE A 1 99 ? -9.967 10.808 9.931 1.00 96.56 99 PHE A CA 1
ATOM 774 C C . PHE A 1 99 ? -10.790 9.567 9.635 1.00 96.56 99 PHE A C 1
ATOM 776 O O . PHE A 1 99 ? -10.846 8.652 10.453 1.00 96.56 99 PHE A O 1
ATOM 783 N N . ASP A 1 100 ? -11.436 9.554 8.477 1.00 96.31 100 ASP A N 1
ATOM 784 C CA . ASP A 1 100 ? -12.155 8.393 7.978 1.00 96.31 100 ASP A CA 1
ATOM 785 C C . ASP A 1 100 ? -11.182 7.434 7.286 1.00 96.31 100 ASP A C 1
ATOM 787 O O . ASP A 1 100 ? -11.280 6.226 7.495 1.00 96.31 100 ASP A O 1
ATOM 791 N N . TYR A 1 101 ? -10.249 7.979 6.492 1.00 97.38 101 TYR A N 1
ATOM 792 C CA . TYR A 1 101 ? -9.322 7.258 5.609 1.00 97.38 101 TYR A CA 1
ATOM 793 C C . TYR A 1 101 ? -7.873 7.717 5.793 1.00 97.38 101 TYR A C 1
ATOM 795 O O . TYR A 1 101 ? -7.607 8.747 6.413 1.00 97.38 101 TYR A O 1
ATOM 803 N N . ILE A 1 102 ? -6.935 6.963 5.223 1.00 98.31 102 ILE A N 1
ATOM 804 C CA . ILE A 1 102 ? -5.505 7.292 5.186 1.00 98.31 102 ILE A CA 1
ATOM 805 C C . ILE A 1 102 ? -4.985 7.118 3.758 1.00 98.31 102 ILE A C 1
ATOM 807 O O . ILE A 1 102 ? -5.408 6.190 3.074 1.00 98.31 102 ILE A O 1
ATOM 811 N N . GLY A 1 103 ? -4.119 8.006 3.282 1.00 97.69 103 GLY A N 1
ATOM 812 C CA . GLY A 1 103 ? -3.646 7.980 1.900 1.00 97.69 103 GLY A CA 1
ATOM 813 C C . GLY A 1 103 ? -2.270 8.602 1.726 1.00 97.69 103 GLY A C 1
ATOM 814 O O . GLY A 1 103 ? -1.765 9.281 2.619 1.00 97.69 103 GLY A O 1
ATOM 815 N N . THR A 1 104 ? -1.668 8.348 0.571 1.00 97.56 104 THR A N 1
ATOM 816 C CA . THR A 1 104 ? -0.422 8.978 0.134 1.00 97.56 104 THR A CA 1
ATOM 817 C C . THR A 1 104 ? -0.452 9.201 -1.379 1.00 97.56 104 THR A C 1
ATOM 819 O O . THR A 1 104 ? -1.159 8.491 -2.098 1.00 97.56 104 THR A O 1
ATOM 822 N N . SER A 1 105 ? 0.293 10.188 -1.859 1.00 95.25 105 SER A N 1
ATOM 823 C CA . SER A 1 105 ? 0.431 10.528 -3.275 1.00 95.25 105 SER A CA 1
ATOM 824 C C . SER A 1 105 ? 1.873 10.308 -3.741 1.00 95.25 105 SER A C 1
ATOM 826 O O . SER A 1 105 ? 2.798 10.267 -2.930 1.00 95.25 105 SER A O 1
ATOM 828 N N . GLY A 1 106 ? 2.064 10.131 -5.050 1.00 92.81 106 GLY A N 1
ATOM 829 C CA . GLY A 1 106 ? 3.400 10.131 -5.654 1.00 92.81 106 GLY A CA 1
ATOM 830 C C . GLY A 1 106 ? 4.233 8.856 -5.488 1.00 92.81 106 GLY A C 1
ATOM 831 O O . GLY A 1 106 ? 5.455 8.927 -5.383 1.00 92.81 106 GLY A O 1
ATOM 832 N N . LEU A 1 107 ? 3.611 7.674 -5.485 1.00 94.00 107 LEU A N 1
ATOM 833 C CA . LEU A 1 107 ? 4.337 6.400 -5.485 1.00 94.00 107 LEU A CA 1
ATOM 834 C C . LEU A 1 107 ? 4.884 6.099 -6.892 1.00 94.00 107 LEU A C 1
ATOM 836 O O . LEU A 1 107 ? 4.237 5.411 -7.682 1.00 94.00 107 LEU A O 1
ATOM 840 N N . SER A 1 108 ? 6.059 6.646 -7.216 1.00 92.19 108 SER A N 1
ATOM 841 C CA . SER A 1 108 ? 6.814 6.275 -8.423 1.00 92.19 108 SER A CA 1
ATOM 842 C C . SER A 1 108 ? 7.631 5.001 -8.164 1.00 92.19 108 SER A C 1
ATOM 844 O O . SER A 1 108 ? 7.106 3.894 -8.269 1.00 92.19 108 SER A O 1
ATOM 846 N N . THR A 1 109 ? 8.884 5.127 -7.723 1.00 93.50 109 THR A N 1
ATOM 847 C CA . THR A 1 109 ? 9.711 3.993 -7.263 1.00 93.50 109 THR A CA 1
ATOM 848 C C . THR A 1 109 ? 9.332 3.513 -5.857 1.00 93.50 109 THR A C 1
ATOM 850 O O . THR A 1 109 ? 9.689 2.406 -5.452 1.00 93.50 109 THR A O 1
ATOM 853 N N . CYS A 1 110 ? 8.591 4.339 -5.116 1.00 95.81 110 CYS A N 1
ATOM 854 C CA . CYS A 1 110 ? 8.176 4.095 -3.740 1.00 95.81 110 CYS A CA 1
ATOM 855 C C . CYS A 1 110 ? 7.024 3.085 -3.648 1.00 95.81 110 CYS A C 1
ATOM 857 O O . CYS A 1 110 ? 6.267 2.877 -4.597 1.00 95.81 110 CYS A O 1
ATOM 859 N N . ILE A 1 111 ? 6.858 2.480 -2.471 1.00 98.25 111 ILE A N 1
ATOM 860 C CA . ILE A 1 111 ? 5.818 1.486 -2.188 1.00 98.25 111 ILE A CA 1
ATOM 861 C C . ILE A 1 111 ? 4.983 1.949 -0.988 1.00 98.25 111 ILE A C 1
ATOM 863 O O . ILE A 1 111 ? 5.488 2.182 0.106 1.00 98.25 111 ILE A O 1
ATOM 867 N N . GLY A 1 112 ? 3.671 2.043 -1.162 1.00 98.50 112 GLY A N 1
ATOM 868 C CA . GLY A 1 112 ? 2.719 2.205 -0.073 1.00 98.50 112 GLY A CA 1
ATOM 869 C C . GLY A 1 112 ? 2.544 0.890 0.685 1.00 98.50 112 GLY A C 1
ATOM 870 O O . GLY A 1 112 ? 1.976 -0.071 0.157 1.00 98.50 112 GLY A O 1
ATOM 871 N N . ILE A 1 113 ? 2.993 0.850 1.939 1.00 98.69 113 ILE A N 1
ATOM 872 C CA . ILE A 1 113 ? 2.783 -0.284 2.845 1.00 98.69 113 ILE A CA 1
ATOM 873 C C . ILE A 1 113 ? 1.532 -0.008 3.675 1.00 98.69 113 ILE A C 1
ATOM 875 O O . ILE A 1 113 ? 1.555 0.794 4.605 1.00 98.69 113 ILE A O 1
ATOM 879 N N . CYS A 1 114 ? 0.435 -0.684 3.353 1.00 98.81 114 CYS A N 1
ATOM 880 C CA . CYS A 1 114 ? -0.853 -0.513 4.019 1.00 98.81 114 CYS A CA 1
ATOM 881 C C . CYS A 1 114 ? -1.074 -1.599 5.075 1.00 98.81 114 CYS A C 1
ATOM 883 O O . CYS A 1 114 ? -0.751 -2.765 4.846 1.00 98.81 114 CYS A O 1
ATOM 885 N N . ALA A 1 115 ? -1.723 -1.264 6.189 1.00 98.69 115 ALA A N 1
ATOM 886 C CA . ALA A 1 115 ? -2.145 -2.224 7.203 1.00 98.69 115 ALA A CA 1
ATOM 887 C C . ALA A 1 115 ? -3.580 -1.968 7.674 1.00 98.69 115 ALA A C 1
ATOM 889 O O . ALA A 1 115 ? -3.979 -0.829 7.900 1.00 98.69 115 ALA A O 1
ATOM 890 N N . ARG A 1 116 ? -4.355 -3.039 7.874 1.00 98.50 116 ARG A N 1
ATOM 891 C CA . ARG A 1 116 ? -5.731 -2.977 8.388 1.00 98.50 116 ARG A CA 1
ATOM 892 C C . ARG A 1 116 ? -5.974 -3.983 9.488 1.00 98.50 116 ARG A C 1
ATOM 894 O O . ARG A 1 116 ? -5.728 -5.173 9.303 1.00 98.50 116 ARG A O 1
ATOM 901 N N . GLY A 1 117 ? -6.545 -3.533 10.594 1.00 98.00 117 GLY A N 1
ATOM 902 C CA . GLY A 1 117 ? -6.977 -4.414 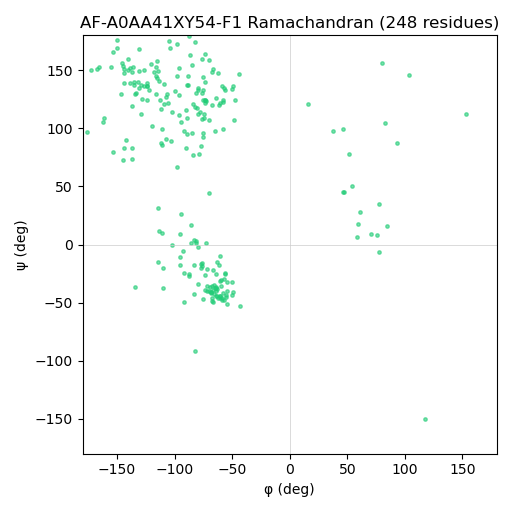11.670 1.00 98.00 117 GLY A CA 1
ATOM 903 C C . GLY A 1 117 ? -8.168 -3.857 12.429 1.00 98.00 117 GLY A C 1
ATOM 904 O O . GLY A 1 117 ? -8.633 -2.745 12.183 1.00 98.00 117 GLY A O 1
ATOM 905 N N . LEU A 1 118 ? -8.653 -4.656 13.371 1.00 97.94 118 LEU A N 1
ATOM 906 C CA . LEU A 1 118 ? -9.683 -4.258 14.318 1.00 97.94 118 LEU A CA 1
ATOM 907 C C . LEU A 1 118 ? -9.079 -4.269 15.715 1.00 97.94 118 LEU A C 1
ATOM 909 O O . LEU A 1 118 ? -8.268 -5.141 16.038 1.00 97.94 118 LEU A O 1
ATOM 913 N N . ASN A 1 119 ? -9.483 -3.314 16.544 1.00 97.38 119 ASN A N 1
ATOM 914 C CA . ASN A 1 119 ? -9.167 -3.368 17.965 1.00 97.38 119 ASN A CA 1
ATOM 915 C C . ASN A 1 119 ? -10.219 -4.156 18.763 1.00 97.38 119 ASN A C 1
ATOM 917 O O . ASN A 1 119 ? -11.221 -4.623 18.223 1.00 97.38 119 ASN A O 1
ATOM 921 N N . SER A 1 120 ? -10.019 -4.282 20.077 1.00 97.00 120 SER A N 1
ATOM 922 C CA . SER A 1 120 ? -10.933 -5.014 20.972 1.00 97.00 120 SER A CA 1
ATOM 923 C C . SER A 1 120 ? -12.349 -4.429 21.064 1.00 97.00 120 SER A C 1
ATOM 925 O O . SER A 1 120 ? -13.257 -5.107 21.539 1.00 97.00 120 SER A O 1
ATOM 927 N N . ARG A 1 121 ? -12.554 -3.189 20.603 1.00 96.56 121 ARG A N 1
ATOM 928 C CA . ARG A 1 121 ? -13.869 -2.538 20.494 1.00 96.56 121 ARG A CA 1
ATOM 929 C C . ARG A 1 121 ? -14.488 -2.674 19.102 1.00 96.56 121 ARG A C 1
ATOM 931 O O . ARG A 1 121 ? -15.508 -2.045 18.842 1.00 96.56 121 ARG A O 1
ATOM 938 N N . ASN A 1 122 ? -13.894 -3.485 18.225 1.00 96.25 122 ASN A N 1
ATOM 939 C CA . ASN A 1 122 ? -14.309 -3.646 16.834 1.00 96.25 122 ASN A CA 1
ATOM 940 C C . ASN A 1 122 ? -14.226 -2.337 16.022 1.00 96.25 122 ASN A C 1
ATOM 942 O O . ASN A 1 122 ? -14.978 -2.139 15.072 1.00 96.25 122 ASN A O 1
ATOM 946 N N . GLU A 1 123 ? -13.323 -1.432 16.411 1.00 97.25 123 GLU A N 1
ATOM 947 C CA . GLU A 1 123 ? -13.039 -0.201 15.670 1.00 97.25 123 GLU A CA 1
ATOM 948 C C . GLU A 1 123 ? -11.938 -0.472 14.639 1.00 97.25 123 GLU A C 1
ATOM 950 O O . GLU A 1 123 ? -10.934 -1.124 14.955 1.00 97.25 123 GLU A O 1
ATOM 955 N N . THR A 1 124 ? -12.110 0.056 13.427 1.00 97.75 124 THR A N 1
ATOM 956 C CA . THR A 1 124 ? -11.131 -0.086 12.345 1.00 97.75 124 THR A CA 1
ATOM 957 C C . THR A 1 124 ? -9.899 0.768 12.600 1.00 97.75 124 THR A C 1
ATOM 959 O O . THR A 1 124 ? -9.981 1.993 12.725 1.00 97.75 124 THR A O 1
ATOM 962 N N . ILE A 1 125 ? -8.751 0.100 12.620 1.00 98.62 125 ILE A N 1
ATOM 963 C CA . ILE A 1 125 ? -7.429 0.712 12.652 1.00 98.62 125 ILE A CA 1
ATOM 964 C C . ILE A 1 125 ? -6.806 0.543 11.269 1.00 98.62 125 ILE A C 1
ATOM 966 O O . ILE A 1 125 ? -6.798 -0.564 10.720 1.00 98.62 125 ILE A O 1
ATOM 970 N N . MET A 1 126 ? -6.301 1.638 10.712 1.00 98.69 126 MET A N 1
ATOM 971 C CA . MET A 1 126 ? -5.648 1.658 9.407 1.00 98.69 126 MET A CA 1
ATOM 972 C C . MET A 1 126 ? -4.303 2.343 9.522 1.00 98.69 126 MET A C 1
ATOM 974 O O . MET A 1 126 ? -4.189 3.376 10.178 1.00 98.69 126 MET A O 1
ATOM 978 N N . GLY A 1 127 ? -3.305 1.764 8.876 1.00 98.69 127 GLY A N 1
ATOM 979 C CA . GLY A 1 127 ? -1.950 2.275 8.852 1.00 98.69 127 GLY A CA 1
ATOM 980 C C . GLY A 1 127 ? -1.403 2.326 7.441 1.00 98.69 127 GLY A C 1
ATOM 981 O O . GLY A 1 127 ? -1.779 1.510 6.600 1.00 98.69 127 GLY A O 1
ATOM 982 N N . LEU A 1 128 ? -0.518 3.282 7.199 1.00 98.81 128 LEU A N 1
ATOM 983 C CA . LEU A 1 128 ? 0.148 3.469 5.922 1.00 98.81 128 LEU A CA 1
ATOM 984 C C . LEU A 1 128 ? 1.564 3.986 6.164 1.00 98.81 128 LEU A C 1
ATOM 986 O O . LEU A 1 128 ? 1.728 4.977 6.875 1.00 98.81 128 LEU A O 1
ATOM 990 N N . CYS A 1 129 ? 2.556 3.340 5.555 1.00 98.38 129 CYS A N 1
ATOM 991 C CA . CYS A 1 129 ? 3.874 3.933 5.352 1.00 98.38 129 CYS A CA 1
ATOM 992 C C . CYS A 1 129 ? 4.088 4.257 3.871 1.00 98.38 129 CYS A C 1
ATOM 994 O O . CYS A 1 129 ? 3.777 3.424 3.014 1.00 98.38 129 CYS A O 1
ATOM 996 N N . HIS A 1 130 ? 4.674 5.417 3.584 1.00 97.94 130 HIS A N 1
ATOM 997 C CA . HIS A 1 130 ? 5.229 5.725 2.269 1.00 97.94 130 HIS A CA 1
ATOM 998 C C . HIS A 1 130 ? 6.693 5.268 2.248 1.00 97.94 130 HIS A C 1
ATOM 1000 O O . HIS A 1 130 ? 7.579 5.975 2.717 1.00 97.94 130 HIS A O 1
ATOM 1006 N N . TYR A 1 131 ? 6.952 4.061 1.749 1.00 97.56 131 TYR A N 1
ATOM 1007 C CA . TYR A 1 131 ? 8.275 3.444 1.801 1.00 97.56 131 TYR A CA 1
ATOM 1008 C C . TYR A 1 131 ? 9.110 3.785 0.561 1.00 97.56 131 TYR A C 1
ATOM 1010 O O . TYR A 1 131 ? 8.764 3.370 -0.545 1.00 97.56 131 TYR A O 1
ATOM 1018 N N . THR A 1 132 ? 10.222 4.503 0.748 1.00 93.50 132 THR A N 1
ATOM 1019 C CA . THR A 1 132 ? 11.150 4.878 -0.339 1.00 93.50 132 THR A CA 1
ATOM 1020 C C . THR A 1 132 ? 12.225 3.834 -0.622 1.00 93.50 132 THR A C 1
ATOM 1022 O O . THR A 1 132 ? 12.764 3.784 -1.723 1.00 93.50 132 THR A O 1
ATOM 1025 N N . GLY A 1 133 ? 12.565 3.012 0.374 1.00 89.12 133 GLY A N 1
ATOM 1026 C CA . GLY A 1 133 ? 13.700 2.091 0.306 1.00 89.12 133 GLY A CA 1
ATOM 1027 C C . GLY A 1 133 ? 15.078 2.736 0.463 1.00 89.12 133 GLY A C 1
ATOM 1028 O O . GLY A 1 133 ? 16.073 2.042 0.282 1.00 89.12 133 GLY A O 1
ATOM 1029 N N . VAL A 1 134 ? 15.156 4.026 0.818 1.00 86.81 134 VAL A N 1
ATOM 1030 C CA . VAL A 1 134 ? 16.435 4.737 0.998 1.00 86.81 134 VAL A CA 1
ATOM 1031 C C . VAL A 1 134 ? 16.920 4.682 2.446 1.00 86.81 134 VAL A C 1
ATOM 1033 O O . VAL A 1 134 ? 18.077 4.354 2.700 1.00 86.81 134 VAL A O 1
ATOM 1036 N N . GLU A 1 135 ? 16.053 5.013 3.404 1.00 83.94 135 GLU A N 1
ATOM 1037 C CA . GLU A 1 135 ? 16.467 5.197 4.804 1.00 83.94 135 GLU A CA 1
ATOM 1038 C C . GLU A 1 135 ? 16.285 3.954 5.679 1.00 83.94 135 GLU A C 1
ATOM 1040 O O . GLU A 1 135 ? 16.807 3.891 6.791 1.00 83.94 135 GLU A O 1
ATOM 1045 N N . THR A 1 136 ? 15.484 2.984 5.241 1.00 90.69 136 THR A N 1
ATOM 1046 C CA . THR A 1 136 ? 15.042 1.874 6.093 1.00 90.69 136 THR A CA 1
ATOM 1047 C C . THR A 1 136 ? 14.938 0.577 5.300 1.00 90.69 136 THR A C 1
ATOM 1049 O O . THR A 1 136 ? 14.430 0.550 4.177 1.00 90.69 136 THR A O 1
ATOM 1052 N N . GLU A 1 137 ? 15.382 -0.521 5.909 1.00 95.19 137 GLU A N 1
ATOM 1053 C CA . GLU A 1 137 ? 15.230 -1.860 5.344 1.00 95.19 137 GLU A CA 1
ATOM 1054 C C . GLU A 1 137 ? 13.745 -2.281 5.325 1.00 95.19 137 GLU A C 1
ATOM 1056 O O . GLU A 1 137 ? 12.981 -1.912 6.228 1.00 95.19 137 GLU A O 1
ATOM 1061 N N . PRO A 1 138 ? 13.300 -3.094 4.351 1.00 96.44 138 PRO A N 1
ATOM 1062 C CA . PRO A 1 138 ? 11.905 -3.527 4.241 1.00 96.44 138 PRO A CA 1
ATOM 1063 C C . PRO A 1 138 ? 11.311 -4.101 5.534 1.00 96.44 138 PRO A C 1
ATOM 1065 O O . PRO A 1 138 ? 10.183 -3.772 5.911 1.00 96.44 138 PRO A O 1
ATOM 1068 N N . ALA A 1 139 ? 12.066 -4.948 6.239 1.00 97.62 139 ALA A N 1
ATOM 1069 C CA . ALA A 1 139 ? 11.610 -5.570 7.481 1.00 97.62 139 ALA A CA 1
ATOM 1070 C C . ALA A 1 139 ? 11.386 -4.550 8.605 1.00 97.62 139 ALA A C 1
ATOM 1072 O O . ALA A 1 139 ? 10.413 -4.671 9.353 1.00 97.62 139 ALA A O 1
ATOM 1073 N N . ASP A 1 140 ? 12.240 -3.531 8.690 1.00 97.69 140 ASP A N 1
ATOM 1074 C CA . ASP A 1 140 ? 12.160 -2.494 9.715 1.00 97.69 140 ASP A CA 1
ATOM 1075 C C . ASP A 1 140 ? 10.968 -1.563 9.467 1.00 97.69 140 ASP A C 1
ATOM 1077 O O . ASP A 1 140 ? 10.235 -1.247 10.405 1.00 97.69 140 ASP A O 1
ATOM 1081 N N . ALA A 1 141 ? 10.690 -1.206 8.208 1.00 97.25 141 ALA A N 1
ATOM 1082 C CA . ALA A 1 141 ? 9.505 -0.424 7.848 1.00 97.25 141 ALA A CA 1
ATOM 1083 C C . ALA A 1 141 ? 8.201 -1.180 8.174 1.00 97.25 141 ALA A C 1
ATOM 1085 O O . ALA A 1 141 ? 7.276 -0.634 8.786 1.00 97.25 141 ALA A O 1
ATOM 1086 N N . MET A 1 142 ? 8.142 -2.473 7.838 1.00 98.25 142 MET A N 1
ATOM 1087 C CA . MET A 1 142 ? 7.003 -3.344 8.153 1.00 98.25 142 MET A CA 1
ATOM 1088 C C . MET A 1 142 ? 6.828 -3.525 9.668 1.00 98.25 142 MET A C 1
ATOM 1090 O O . MET A 1 142 ? 5.701 -3.511 10.177 1.00 98.25 142 MET A O 1
ATOM 1094 N N . GLN A 1 143 ? 7.931 -3.660 10.410 1.00 98.25 143 GLN A N 1
ATOM 1095 C CA . GLN A 1 143 ? 7.918 -3.761 11.868 1.00 98.25 143 GLN A CA 1
ATOM 1096 C C . GLN A 1 143 ? 7.492 -2.454 12.530 1.00 98.25 143 GLN A C 1
ATOM 1098 O O . GLN A 1 143 ? 6.705 -2.492 13.475 1.00 98.25 143 GLN A O 1
ATOM 1103 N N . LEU A 1 144 ? 7.946 -1.307 12.029 1.00 98.00 144 LEU A N 1
ATOM 1104 C CA . LEU A 1 144 ? 7.512 0.001 12.507 1.00 98.00 144 LEU A CA 1
ATOM 1105 C C . LEU A 1 144 ? 5.997 0.157 12.358 1.00 98.00 144 LEU A C 1
ATOM 1107 O O . LEU A 1 144 ? 5.319 0.526 13.321 1.00 98.00 144 LEU A O 1
ATOM 1111 N N . LEU A 1 145 ? 5.451 -0.184 11.186 1.00 98.50 145 LEU A N 1
ATOM 1112 C CA . LEU A 1 145 ? 4.009 -0.139 10.965 1.00 98.50 145 LEU A CA 1
ATOM 1113 C C . LEU A 1 145 ? 3.264 -1.095 11.893 1.00 98.50 145 LEU A C 1
ATOM 1115 O O . LEU A 1 145 ? 2.277 -0.703 12.511 1.00 98.50 145 LEU A O 1
ATOM 1119 N N . ARG A 1 146 ? 3.744 -2.338 12.022 1.00 98.44 146 ARG A N 1
ATOM 1120 C CA . ARG A 1 146 ? 3.170 -3.336 12.934 1.00 98.44 146 ARG A CA 1
ATOM 1121 C C . ARG A 1 146 ? 3.100 -2.800 14.361 1.00 98.44 146 ARG A C 1
ATOM 1123 O O . ARG A 1 146 ? 2.024 -2.822 14.947 1.00 98.44 146 ARG A O 1
ATOM 1130 N N . SER A 1 147 ? 4.204 -2.269 14.879 1.00 98.31 147 SER A N 1
ATOM 1131 C CA . SER A 1 147 ? 4.272 -1.712 16.230 1.00 98.31 147 SER A CA 1
ATOM 1132 C C . SER A 1 147 ? 3.265 -0.573 16.420 1.00 98.31 147 SER A C 1
ATOM 1134 O O . SER A 1 147 ? 2.503 -0.593 17.382 1.00 98.31 147 SER A O 1
ATOM 1136 N N . LYS A 1 148 ? 3.164 0.365 15.466 1.00 98.56 148 LYS A N 1
ATOM 1137 C CA . LYS A 1 148 ? 2.176 1.461 15.522 1.00 98.56 148 LYS A CA 1
ATOM 1138 C C . LYS A 1 148 ? 0.726 0.957 15.466 1.00 98.56 148 LYS A C 1
ATOM 1140 O O . LYS A 1 148 ? -0.153 1.494 16.144 1.00 98.56 148 LYS A O 1
ATOM 1145 N N . MET A 1 149 ? 0.458 -0.082 14.674 1.00 98.56 149 MET A N 1
ATOM 1146 C CA . MET A 1 149 ? -0.853 -0.739 14.618 1.00 98.56 149 MET A CA 1
ATOM 1147 C C . MET A 1 149 ? -1.196 -1.401 15.961 1.00 98.56 149 MET A C 1
ATOM 1149 O O . MET A 1 149 ? -2.310 -1.227 16.464 1.00 98.56 149 MET A O 1
ATOM 1153 N N . ASP A 1 150 ? -0.236 -2.100 16.567 1.00 97.94 150 ASP A N 1
ATOM 1154 C CA . ASP A 1 150 ? -0.390 -2.782 17.854 1.00 97.94 150 ASP A CA 1
ATOM 1155 C C . ASP A 1 150 ? -0.585 -1.780 19.008 1.00 97.94 150 ASP A C 1
ATOM 1157 O O . ASP A 1 150 ? -1.451 -1.981 19.860 1.00 97.94 150 ASP A O 1
ATOM 1161 N N . GLU A 1 151 ? 0.125 -0.646 18.998 1.00 97.75 151 GLU A N 1
ATOM 1162 C CA . GLU A 1 151 ? -0.063 0.470 19.942 1.00 97.75 151 GLU A CA 1
ATOM 1163 C C . GLU A 1 151 ? -1.482 1.056 19.881 1.00 97.75 151 GLU A C 1
ATOM 1165 O O . GLU A 1 151 ? -2.068 1.427 20.903 1.00 97.75 151 GLU A O 1
ATOM 1170 N N . LYS A 1 152 ? -2.080 1.091 18.685 1.00 97.31 152 LYS A N 1
ATOM 1171 C CA . LYS A 1 152 ? -3.486 1.477 18.467 1.00 97.31 152 LYS A CA 1
ATOM 1172 C C . LYS A 1 152 ? -4.472 0.334 18.750 1.00 97.31 152 LYS A C 1
ATOM 1174 O O . LYS A 1 152 ? -5.691 0.519 18.652 1.00 97.31 152 LYS A O 1
ATOM 1179 N N . GLY A 1 153 ? -3.960 -0.822 19.166 1.00 97.62 153 GLY A N 1
ATOM 1180 C CA . GLY A 1 153 ? -4.711 -1.989 19.606 1.00 97.62 153 GLY A CA 1
ATOM 1181 C C . GLY A 1 153 ? -5.179 -2.905 18.479 1.00 97.62 153 GLY A C 1
ATOM 1182 O O . GLY A 1 153 ? -6.084 -3.700 18.720 1.00 97.62 153 GLY A O 1
ATOM 1183 N N . ALA A 1 154 ? -4.633 -2.790 17.265 1.00 97.31 154 ALA A N 1
ATOM 1184 C CA . ALA A 1 154 ? -5.049 -3.596 16.122 1.00 97.31 154 ALA A CA 1
ATOM 1185 C C . ALA A 1 154 ? -4.537 -5.042 16.233 1.00 97.31 154 ALA A C 1
ATOM 1187 O O . ALA A 1 154 ? -3.358 -5.316 16.040 1.00 97.31 154 ALA A O 1
ATOM 1188 N N . GLY A 1 155 ? -5.431 -5.996 16.488 1.00 90.50 155 GLY A N 1
ATOM 1189 C CA . GLY A 1 155 ? -5.059 -7.410 16.541 1.00 90.50 155 GLY A CA 1
ATOM 1190 C C . GLY A 1 155 ? -4.848 -8.001 15.145 1.00 90.50 155 GLY A C 1
ATOM 1191 O O . GLY A 1 155 ? -5.720 -7.871 14.287 1.00 90.50 155 GLY A O 1
ATOM 1192 N N . ASN A 1 156 ? -3.718 -8.688 14.932 1.00 91.06 156 ASN A N 1
ATOM 1193 C CA . ASN A 1 156 ? -3.405 -9.448 13.711 1.00 91.06 156 ASN A CA 1
ATOM 1194 C C . ASN A 1 156 ? -3.687 -8.677 12.403 1.00 91.06 156 ASN A C 1
ATOM 1196 O O . ASN A 1 156 ? -4.301 -9.208 11.473 1.00 91.06 156 ASN A O 1
ATOM 1200 N N . ALA A 1 157 ? -3.278 -7.404 12.337 1.00 97.56 157 ALA A N 1
ATOM 1201 C CA . ALA A 1 157 ? -3.568 -6.576 11.171 1.00 97.56 157 ALA A CA 1
ATOM 1202 C C . ALA A 1 157 ? -3.017 -7.210 9.880 1.00 97.56 157 ALA A C 1
ATOM 1204 O O . ALA A 1 157 ? -1.876 -7.682 9.845 1.00 97.56 157 ALA A O 1
ATOM 1205 N N . LYS A 1 158 ? -3.839 -7.222 8.835 1.00 98.50 158 LYS A N 1
ATOM 1206 C CA . LYS A 1 158 ? -3.466 -7.641 7.483 1.00 98.50 158 LYS A CA 1
ATOM 1207 C C . LYS A 1 158 ? -2.641 -6.543 6.828 1.00 98.50 158 LYS A C 1
ATOM 1209 O O . LYS A 1 158 ? -2.948 -5.372 7.045 1.00 98.50 158 LYS A O 1
ATOM 1214 N N . MET A 1 159 ? -1.651 -6.910 6.020 1.00 98.69 159 MET A N 1
ATOM 1215 C CA . MET A 1 159 ? -0.826 -5.952 5.281 1.00 98.69 159 MET A CA 1
ATOM 1216 C C . MET A 1 159 ? -0.983 -6.087 3.769 1.00 98.69 159 MET A C 1
ATOM 1218 O O . MET A 1 159 ? -1.300 -7.163 3.256 1.00 98.69 159 MET A O 1
ATOM 1222 N N . TYR A 1 160 ? -0.766 -4.982 3.065 1.00 98.81 160 TYR A N 1
ATOM 1223 C CA . TYR A 1 160 ? -0.914 -4.879 1.620 1.00 98.81 160 TYR A CA 1
ATOM 1224 C C . TYR A 1 160 ? 0.155 -3.949 1.057 1.00 98.81 160 TYR A C 1
ATOM 1226 O O . TYR A 1 160 ? 0.548 -2.998 1.729 1.00 98.81 160 TYR A O 1
ATOM 1234 N N . LEU A 1 161 ? 0.604 -4.215 -0.166 1.00 98.81 161 LEU A N 1
ATOM 1235 C CA . LEU A 1 161 ? 1.659 -3.438 -0.819 1.00 98.81 161 LEU A CA 1
ATOM 1236 C C . LEU A 1 161 ? 1.145 -2.875 -2.140 1.00 98.81 161 LEU A C 1
ATOM 1238 O O . LEU A 1 161 ? 0.555 -3.623 -2.923 1.00 98.81 161 LEU A O 1
ATOM 1242 N N . VAL A 1 162 ? 1.372 -1.591 -2.396 1.00 98.62 162 VAL A N 1
ATOM 1243 C CA . VAL A 1 162 ? 0.981 -0.937 -3.652 1.00 98.62 162 VAL A CA 1
ATOM 1244 C C . VAL A 1 162 ? 2.081 0.008 -4.120 1.00 98.62 162 VAL A C 1
ATOM 1246 O O . VAL A 1 162 ? 2.628 0.718 -3.288 1.00 98.62 162 VAL A O 1
ATOM 1249 N N . GLY A 1 163 ? 2.390 0.057 -5.412 1.00 97.62 163 GLY A N 1
ATOM 1250 C CA . GLY A 1 163 ? 3.382 0.983 -5.972 1.00 97.62 163 GLY A CA 1
ATOM 1251 C C . GLY A 1 163 ? 4.569 0.261 -6.601 1.00 97.62 163 GLY A C 1
ATOM 1252 O O . GLY A 1 163 ? 4.442 -0.873 -7.057 1.00 97.62 163 GLY A O 1
ATOM 1253 N N . GLY A 1 164 ? 5.738 0.893 -6.581 1.00 95.88 164 GLY A N 1
ATOM 1254 C CA . GLY A 1 164 ? 6.952 0.378 -7.203 1.00 95.88 164 GLY A CA 1
ATOM 1255 C C . GLY A 1 164 ? 6.997 0.611 -8.714 1.00 95.88 164 GLY A C 1
ATOM 1256 O O . GLY A 1 164 ? 5.973 0.728 -9.393 1.00 95.88 164 GLY A O 1
ATOM 1257 N N . ALA A 1 165 ? 8.214 0.632 -9.244 1.00 94.69 165 ALA A N 1
ATOM 1258 C CA . ALA A 1 165 ? 8.511 0.894 -10.635 1.00 94.69 165 ALA A CA 1
ATOM 1259 C C . ALA A 1 165 ? 9.323 -0.231 -11.291 1.00 94.69 165 ALA A C 1
ATOM 1261 O O . ALA A 1 165 ? 10.311 -0.740 -10.750 1.00 94.69 165 ALA A O 1
ATOM 1262 N N . MET A 1 166 ? 8.948 -0.549 -12.529 1.00 94.31 166 MET A N 1
ATOM 1263 C CA . MET A 1 166 ? 9.826 -1.253 -13.453 1.00 94.31 166 MET A CA 1
ATOM 1264 C C . MET A 1 166 ? 10.785 -0.258 -14.097 1.00 94.31 166 MET A C 1
ATOM 1266 O O . MET A 1 166 ? 10.361 0.745 -14.668 1.00 94.31 166 MET A O 1
ATOM 1270 N N . SER A 1 167 ? 12.074 -0.579 -14.076 1.00 91.88 167 SER A N 1
ATOM 1271 C CA . SER A 1 167 ? 13.092 0.167 -14.808 1.00 91.88 167 SER A CA 1
ATOM 1272 C C . SER A 1 167 ? 14.175 -0.764 -15.339 1.00 91.88 167 SER A C 1
ATOM 1274 O O . SER A 1 167 ? 14.447 -1.821 -14.757 1.00 91.88 167 SER A O 1
ATOM 1276 N N . ALA A 1 168 ? 14.782 -0.365 -16.457 1.00 87.81 168 ALA A N 1
ATOM 1277 C CA . ALA A 1 168 ? 16.027 -0.947 -16.945 1.00 87.81 168 ALA A CA 1
ATOM 1278 C C . ALA A 1 168 ? 17.231 -0.494 -16.100 1.00 87.81 168 ALA A C 1
ATOM 1280 O O . ALA A 1 168 ? 18.222 -1.224 -16.018 1.00 87.81 168 ALA A O 1
ATOM 1281 N N . ASP A 1 169 ? 17.131 0.678 -15.463 1.00 88.75 169 ASP A N 1
ATOM 1282 C CA . ASP A 1 169 ? 18.115 1.186 -14.517 1.00 88.75 169 ASP A CA 1
ATOM 1283 C C . ASP A 1 169 ? 17.871 0.556 -13.131 1.00 88.75 169 ASP A C 1
ATOM 1285 O O . ASP A 1 169 ? 16.796 0.743 -12.551 1.00 88.75 169 ASP A O 1
ATOM 1289 N N . PRO A 1 170 ? 18.830 -0.211 -12.580 1.00 86.06 170 PRO A N 1
ATOM 1290 C CA . PRO A 1 170 ? 18.710 -0.777 -11.242 1.00 86.06 170 PRO A CA 1
ATOM 1291 C C . PRO A 1 170 ? 18.475 0.264 -10.142 1.00 86.06 170 PRO A C 1
ATOM 1293 O O . PRO A 1 170 ? 17.811 -0.071 -9.165 1.00 86.06 170 PRO A O 1
ATOM 1296 N N . ASP A 1 171 ? 18.970 1.494 -10.305 1.00 86.44 171 ASP A N 1
ATOM 1297 C CA . ASP A 1 171 ? 18.847 2.558 -9.302 1.00 86.44 171 ASP A CA 1
ATOM 1298 C C . ASP A 1 171 ? 17.440 3.189 -9.297 1.00 86.44 171 ASP A C 1
ATOM 1300 O O . ASP A 1 171 ? 17.018 3.774 -8.300 1.00 86.44 171 ASP A O 1
ATOM 1304 N N . LEU A 1 172 ? 16.685 3.027 -10.390 1.00 88.44 172 LEU A N 1
ATOM 1305 C CA . LEU A 1 172 ? 15.287 3.465 -10.528 1.00 88.44 172 LEU A CA 1
ATOM 1306 C C . LEU A 1 172 ? 14.288 2.307 -10.383 1.00 88.44 172 LEU A C 1
ATOM 1308 O O . LEU A 1 172 ? 13.076 2.496 -10.487 1.00 88.44 172 LEU A O 1
ATOM 1312 N N . SER A 1 173 ? 14.786 1.090 -10.175 1.00 91.88 173 SER A N 1
ATOM 1313 C CA . SER A 1 173 ? 13.992 -0.131 -10.113 1.00 91.88 173 SER A CA 1
ATOM 1314 C C . SER A 1 173 ? 13.668 -0.507 -8.672 1.00 91.88 173 SER A C 1
ATOM 1316 O O . SER A 1 173 ? 14.562 -0.694 -7.848 1.00 91.88 173 SER A O 1
ATOM 1318 N N . SER A 1 174 ? 12.392 -0.750 -8.369 1.00 95.12 174 SER A N 1
ATOM 1319 C CA . SER A 1 174 ? 11.974 -1.245 -7.046 1.00 95.12 174 SER A CA 1
ATOM 1320 C C . SER A 1 174 ? 12.111 -2.761 -6.888 1.00 95.12 174 SER A C 1
ATOM 1322 O O . SER A 1 174 ? 11.752 -3.305 -5.844 1.00 95.12 174 SER A O 1
ATOM 1324 N N . LEU A 1 175 ? 12.645 -3.481 -7.884 1.00 96.25 175 LEU A N 1
ATOM 1325 C CA . LEU A 1 175 ? 12.640 -4.950 -7.919 1.00 96.25 175 LEU A CA 1
ATOM 1326 C C . LEU A 1 175 ? 13.241 -5.608 -6.665 1.00 96.25 175 LEU A C 1
ATOM 1328 O O . LEU A 1 175 ? 12.746 -6.646 -6.215 1.00 96.25 175 LEU A O 1
ATOM 1332 N N . SER A 1 176 ? 14.332 -5.050 -6.129 1.00 96.25 176 SER A N 1
ATOM 1333 C CA . SER A 1 176 ? 14.986 -5.600 -4.933 1.00 96.25 176 SER A CA 1
ATOM 1334 C C . SER A 1 176 ? 14.091 -5.457 -3.703 1.00 96.25 176 SER A C 1
ATOM 1336 O O . SER A 1 176 ? 13.816 -6.451 -3.028 1.00 96.25 176 SER A O 1
ATOM 1338 N N . ALA A 1 177 ? 13.565 -4.249 -3.481 1.00 96.62 177 ALA A N 1
ATOM 1339 C CA . ALA A 1 177 ? 12.646 -3.948 -2.390 1.00 96.62 177 ALA A CA 1
ATOM 1340 C C . ALA A 1 177 ? 11.355 -4.775 -2.487 1.00 96.62 177 ALA A C 1
ATOM 1342 O O . ALA A 1 177 ? 10.929 -5.374 -1.502 1.00 96.62 177 ALA A O 1
ATOM 1343 N N . GLU A 1 178 ? 10.763 -4.891 -3.680 1.00 98.25 178 GLU A N 1
ATOM 1344 C CA . GLU A 1 178 ? 9.580 -5.724 -3.921 1.00 98.25 178 GLU A CA 1
ATOM 1345 C C . GLU A 1 178 ? 9.824 -7.184 -3.540 1.00 98.25 178 GLU A C 1
ATOM 1347 O O . GLU A 1 178 ? 9.017 -7.796 -2.838 1.00 98.25 178 GLU A O 1
ATOM 1352 N N . ARG A 1 179 ? 10.948 -7.757 -3.987 1.00 98.19 179 ARG A N 1
ATOM 1353 C CA . ARG A 1 179 ? 11.300 -9.148 -3.685 1.00 98.19 179 ARG A CA 1
ATOM 1354 C C . ARG A 1 179 ? 11.443 -9.370 -2.185 1.00 98.19 179 ARG A C 1
ATOM 1356 O O . ARG A 1 179 ? 10.965 -10.386 -1.676 1.00 98.19 179 ARG A O 1
ATOM 1363 N N . GLU A 1 180 ? 12.110 -8.453 -1.498 1.00 98.19 180 GLU A N 1
ATOM 1364 C CA . GLU A 1 180 ? 12.326 -8.555 -0.063 1.00 98.19 180 GLU A CA 1
ATOM 1365 C C . GLU A 1 180 ? 11.012 -8.404 0.710 1.00 98.19 180 GLU A C 1
ATOM 1367 O O . GLU A 1 180 ? 10.671 -9.298 1.486 1.00 98.19 180 GLU A O 1
ATOM 1372 N N . LEU A 1 181 ? 10.203 -7.383 0.412 1.00 98.50 181 LEU A N 1
ATOM 1373 C CA . LEU A 1 181 ? 8.868 -7.204 0.997 1.00 98.50 181 LEU A CA 1
ATOM 1374 C C . LEU A 1 181 ? 7.976 -8.437 0.791 1.00 98.50 181 LEU A C 1
ATOM 1376 O O . LEU A 1 181 ? 7.310 -8.892 1.720 1.00 98.50 181 LEU A O 1
ATOM 1380 N N . LEU A 1 182 ? 7.984 -9.031 -0.405 1.00 98.56 182 LEU A N 1
ATOM 1381 C CA . LEU A 1 182 ? 7.216 -10.246 -0.691 1.00 98.56 182 LEU A CA 1
ATOM 1382 C C . LEU A 1 182 ? 7.712 -11.458 0.111 1.00 98.56 182 LEU A C 1
ATOM 1384 O O . LEU A 1 182 ? 6.901 -12.284 0.540 1.00 98.56 182 LEU A O 1
ATOM 1388 N N . SER A 1 183 ? 9.019 -11.561 0.366 1.00 98.31 183 SER A N 1
ATOM 1389 C CA . SER A 1 183 ? 9.585 -12.642 1.188 1.00 98.31 183 SER A CA 1
ATOM 1390 C C . SER A 1 183 ? 9.098 -12.594 2.644 1.00 98.31 183 SER A C 1
ATOM 1392 O O . SER A 1 183 ? 8.974 -13.630 3.301 1.00 98.31 183 SER A O 1
ATOM 1394 N N . LEU A 1 184 ? 8.713 -11.405 3.114 1.00 98.38 184 LEU A N 1
ATOM 1395 C CA . LEU A 1 184 ? 8.214 -11.141 4.462 1.00 98.38 184 LEU A CA 1
ATOM 1396 C C . LEU A 1 184 ? 6.723 -11.482 4.650 1.00 98.38 184 LEU A C 1
ATOM 1398 O O . LEU A 1 184 ? 6.165 -11.299 5.737 1.00 98.38 184 LEU A O 1
ATOM 1402 N N . ARG A 1 185 ? 6.068 -12.033 3.617 1.00 98.00 185 ARG A N 1
ATOM 1403 C CA . ARG A 1 185 ? 4.634 -12.357 3.587 1.00 98.00 185 ARG A CA 1
ATOM 1404 C C . ARG A 1 185 ? 4.100 -13.005 4.862 1.00 98.00 185 ARG A C 1
ATOM 1406 O O . ARG A 1 185 ? 3.079 -12.562 5.384 1.00 98.00 185 ARG A O 1
ATOM 1413 N N . GLN A 1 186 ? 4.738 -14.083 5.316 1.00 97.00 186 GLN A N 1
ATOM 1414 C CA . GLN A 1 186 ? 4.241 -14.869 6.451 1.00 97.00 186 GLN A CA 1
ATOM 1415 C C . GLN A 1 186 ? 4.452 -14.140 7.777 1.00 97.00 186 GLN A C 1
ATOM 1417 O O . GLN A 1 186 ? 3.569 -14.150 8.628 1.00 97.00 186 GLN A O 1
ATOM 1422 N N . GLN A 1 187 ? 5.595 -13.469 7.929 1.00 98.00 187 GLN A N 1
ATOM 1423 C CA . GLN A 1 187 ? 5.941 -12.739 9.145 1.00 98.00 187 GLN A CA 1
ATOM 1424 C C . GLN A 1 187 ? 4.976 -11.577 9.404 1.00 98.00 187 GLN A C 1
ATOM 1426 O O . GLN A 1 187 ? 4.617 -11.318 10.549 1.00 98.00 187 GLN A O 1
ATOM 1431 N N . PHE A 1 188 ? 4.523 -10.908 8.343 1.00 98.25 188 PHE A N 1
ATOM 1432 C CA . PHE A 1 188 ? 3.718 -9.695 8.459 1.00 98.25 188 PHE A CA 1
ATOM 1433 C C . PHE A 1 188 ? 2.281 -9.828 7.965 1.00 98.25 188 PHE A C 1
ATOM 1435 O O . PHE A 1 188 ? 1.576 -8.824 7.875 1.00 98.25 188 PHE A O 1
ATOM 1442 N N . ASN A 1 189 ? 1.811 -11.050 7.708 1.00 98.12 189 ASN A N 1
ATOM 1443 C CA . ASN A 1 189 ? 0.439 -11.303 7.279 1.00 98.12 189 ASN A CA 1
ATOM 1444 C C . ASN A 1 189 ? 0.062 -10.478 6.027 1.00 98.12 189 ASN A C 1
ATOM 1446 O O . ASN A 1 189 ? -0.952 -9.774 6.015 1.00 98.12 189 ASN A O 1
ATOM 1450 N N . ILE A 1 190 ? 0.898 -10.533 4.983 1.00 98.69 190 ILE A N 1
ATOM 1451 C CA . ILE A 1 190 ? 0.626 -9.851 3.709 1.00 98.69 190 ILE A CA 1
ATOM 1452 C C . ILE A 1 190 ? -0.474 -10.615 2.967 1.00 98.69 190 ILE A C 1
ATOM 1454 O O . ILE A 1 190 ? -0.350 -11.819 2.728 1.00 98.69 190 ILE A O 1
ATOM 1458 N N . GLN A 1 191 ? -1.553 -9.914 2.619 1.00 98.38 191 GLN A N 1
ATOM 1459 C CA . GLN A 1 191 ? -2.783 -10.488 2.062 1.00 98.38 191 GLN A CA 1
ATOM 1460 C C . GLN A 1 191 ? -3.063 -10.067 0.618 1.00 98.38 191 GLN A C 1
ATOM 1462 O O . GLN A 1 191 ? -3.890 -10.681 -0.053 1.00 98.38 191 GLN A O 1
ATOM 1467 N N . GLY A 1 192 ? -2.393 -9.034 0.114 1.00 98.50 192 GLY A N 1
ATOM 1468 C CA . GLY A 1 192 ? -2.565 -8.608 -1.267 1.00 98.50 192 GLY A CA 1
ATOM 1469 C C . GLY A 1 192 ? -1.498 -7.630 -1.708 1.00 98.50 192 GLY A C 1
ATOM 1470 O O . GLY A 1 192 ? -0.973 -6.881 -0.887 1.00 98.50 192 GLY A O 1
ATOM 1471 N N . VAL A 1 193 ? -1.192 -7.635 -3.004 1.00 98.75 193 VAL A N 1
ATOM 1472 C CA . VAL A 1 193 ? -0.213 -6.712 -3.583 1.00 98.75 193 VAL A CA 1
ATOM 1473 C C . VAL A 1 193 ? -0.642 -6.193 -4.960 1.00 98.75 193 VAL A C 1
ATOM 1475 O O . VAL A 1 193 ? -1.337 -6.883 -5.714 1.00 98.75 193 VAL A O 1
ATOM 1478 N N . ARG A 1 194 ? -0.215 -4.972 -5.283 1.00 98.44 194 ARG A N 1
ATOM 1479 C CA . ARG A 1 194 ? -0.202 -4.353 -6.617 1.00 98.44 194 ARG A CA 1
ATOM 1480 C C . ARG A 1 194 ? 1.134 -3.638 -6.775 1.00 98.44 194 ARG A C 1
ATOM 1482 O O . ARG A 1 194 ? 1.248 -2.466 -6.451 1.00 98.44 194 ARG A O 1
ATOM 1489 N N . LEU A 1 195 ? 2.153 -4.397 -7.147 1.00 98.00 195 LEU A N 1
ATOM 1490 C CA . LEU A 1 195 ? 3.517 -3.891 -7.268 1.00 98.00 195 LEU A CA 1
ATOM 1491 C C . LEU A 1 195 ? 3.846 -3.545 -8.721 1.00 98.00 195 LEU A C 1
ATOM 1493 O O . LEU A 1 195 ? 3.033 -3.852 -9.595 1.00 98.00 195 LEU A O 1
ATOM 1497 N N . HIS A 1 196 ? 5.015 -2.934 -8.949 1.00 95.44 196 HIS A N 1
ATOM 1498 C CA . HIS A 1 196 ? 5.518 -2.530 -10.265 1.00 95.44 196 HIS A CA 1
ATOM 1499 C C . HIS A 1 196 ? 4.455 -1.818 -11.116 1.00 95.44 196 HIS A C 1
ATOM 1501 O O . HIS A 1 196 ? 4.257 -2.124 -12.293 1.00 95.44 196 HIS A O 1
ATOM 1507 N N . THR A 1 197 ? 3.734 -0.889 -10.489 1.00 93.06 197 THR A N 1
ATOM 1508 C CA . THR A 1 197 ? 2.608 -0.167 -11.093 1.00 93.06 197 THR A CA 1
ATOM 1509 C C . THR A 1 197 ? 3.042 0.918 -12.073 1.00 93.06 197 THR A C 1
ATOM 1511 O O . THR A 1 197 ? 2.230 1.342 -12.888 1.00 93.06 197 THR A O 1
ATOM 1514 N N . SER A 1 198 ? 4.302 1.349 -12.001 1.00 91.44 198 SER A N 1
ATOM 1515 C CA . SER A 1 198 ? 4.858 2.446 -12.801 1.00 91.44 198 SER A CA 1
ATOM 1516 C C . SER A 1 198 ? 6.034 1.967 -13.661 1.00 91.44 198 SER A C 1
ATOM 1518 O O . SER A 1 198 ? 6.705 0.987 -13.326 1.00 91.44 198 SER A O 1
ATOM 1520 N N . ILE A 1 199 ? 6.326 2.653 -14.767 1.00 89.44 199 ILE A N 1
ATOM 1521 C CA . ILE A 1 199 ? 7.553 2.478 -15.553 1.00 89.44 199 ILE A CA 1
ATOM 1522 C C . ILE A 1 199 ? 8.404 3.743 -15.404 1.00 89.44 199 ILE A C 1
ATOM 1524 O O . ILE A 1 199 ? 8.010 4.820 -15.841 1.00 89.44 199 ILE A O 1
ATOM 1528 N N . CYS A 1 200 ? 9.595 3.609 -14.818 1.00 84.81 200 CYS A N 1
ATOM 1529 C CA . CYS A 1 200 ? 10.501 4.730 -14.559 1.00 84.81 200 CYS A CA 1
ATOM 1530 C C . CYS A 1 200 ? 11.742 4.627 -15.459 1.00 84.81 200 CYS A C 1
ATOM 1532 O O . CYS A 1 200 ? 12.641 3.832 -15.195 1.00 84.81 200 CYS A O 1
ATOM 1534 N N . GLU A 1 201 ? 11.776 5.374 -16.565 1.00 76.19 201 GLU A N 1
ATOM 1535 C CA . GLU A 1 201 ? 12.893 5.344 -17.531 1.00 76.19 201 GLU A CA 1
ATOM 1536 C C . GLU A 1 201 ? 14.025 6.317 -17.172 1.00 76.19 201 GLU A C 1
ATOM 1538 O O . GLU A 1 201 ? 15.180 6.069 -17.517 1.00 76.19 201 GLU A O 1
ATOM 1543 N N . ASP A 1 202 ? 13.702 7.403 -16.471 1.00 70.69 202 ASP A N 1
ATOM 1544 C CA . ASP A 1 202 ? 14.652 8.379 -15.949 1.00 70.69 202 ASP A CA 1
ATOM 1545 C C . ASP A 1 202 ? 14.117 9.025 -14.657 1.00 70.69 202 ASP A C 1
ATOM 1547 O O . ASP A 1 202 ? 12.953 8.856 -14.295 1.00 70.69 202 ASP A O 1
ATOM 1551 N N . ILE A 1 203 ? 14.974 9.770 -13.949 1.00 62.53 203 ILE A N 1
ATOM 1552 C CA . ILE A 1 203 ? 14.650 10.421 -12.664 1.00 62.53 203 ILE A CA 1
ATOM 1553 C C . ILE A 1 203 ? 13.505 11.454 -12.728 1.00 62.53 203 ILE A C 1
ATOM 1555 O O . ILE A 1 203 ? 13.079 11.938 -11.682 1.00 62.53 203 ILE A O 1
ATOM 1559 N N . TYR A 1 204 ? 13.046 11.831 -13.923 1.00 65.25 204 TYR A N 1
ATOM 1560 C CA . TYR A 1 204 ? 11.969 12.791 -14.167 1.00 65.25 204 TYR A CA 1
ATOM 1561 C C . TYR A 1 204 ? 10.709 12.128 -14.732 1.00 65.25 204 TYR A C 1
ATOM 1563 O O . TYR A 1 204 ? 9.804 12.832 -15.175 1.00 65.25 204 TYR A O 1
ATOM 1571 N N . ALA A 1 205 ? 10.635 10.795 -14.753 1.00 67.38 205 ALA A N 1
A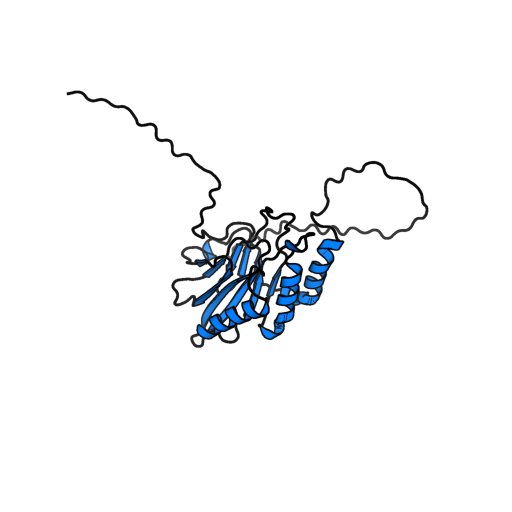TOM 1572 C CA . ALA A 1 205 ? 9.442 10.101 -15.207 1.00 67.38 205 ALA A CA 1
ATOM 1573 C C . ALA A 1 205 ? 8.239 10.459 -14.314 1.00 67.38 205 ALA A C 1
ATOM 1575 O O . ALA A 1 205 ? 8.226 10.165 -13.121 1.00 67.38 205 ALA A O 1
ATOM 1576 N N . ASP A 1 206 ? 7.201 11.037 -14.922 1.00 70.94 206 ASP A N 1
ATOM 1577 C CA . ASP A 1 206 ? 5.964 11.453 -14.242 1.00 70.94 206 ASP A CA 1
ATOM 1578 C C . ASP A 1 206 ? 5.063 10.268 -13.826 1.00 70.94 206 ASP A C 1
ATOM 1580 O O . ASP A 1 206 ? 3.970 10.463 -13.293 1.00 70.94 206 ASP A O 1
ATOM 1584 N N . GLU A 1 207 ? 5.477 9.022 -14.088 1.00 86.06 207 GLU A N 1
ATOM 1585 C CA . GLU A 1 207 ? 4.681 7.848 -13.739 1.00 86.06 207 GLU A CA 1
ATOM 1586 C C . GLU A 1 207 ? 4.752 7.555 -12.244 1.00 86.06 207 GLU A C 1
ATOM 1588 O O . GLU A 1 207 ? 5.750 7.071 -11.699 1.00 86.06 207 GLU A O 1
ATOM 1593 N N . GLN A 1 208 ? 3.632 7.826 -11.590 1.00 91.88 208 GLN A N 1
ATOM 1594 C CA . GLN A 1 208 ? 3.409 7.578 -10.182 1.00 91.88 208 GLN A CA 1
ATOM 1595 C C . GLN A 1 208 ? 1.953 7.197 -9.952 1.00 91.88 208 GLN A C 1
ATOM 1597 O O . GLN A 1 208 ? 1.068 7.568 -10.725 1.00 91.88 208 GLN A O 1
ATOM 1602 N N . VAL A 1 209 ? 1.700 6.487 -8.857 1.00 94.50 209 VAL A N 1
ATOM 1603 C CA . VAL A 1 209 ? 0.339 6.210 -8.404 1.00 94.50 209 VAL A CA 1
ATOM 1604 C C . VAL A 1 209 ? 0.070 6.858 -7.056 1.00 94.50 209 VAL A C 1
ATOM 1606 O O . VAL A 1 209 ? 0.927 6.943 -6.179 1.00 94.50 209 VAL A O 1
ATOM 1609 N N . ASN A 1 210 ? -1.160 7.306 -6.882 1.00 95.81 210 ASN A N 1
ATOM 1610 C CA . ASN A 1 210 ? -1.712 7.755 -5.621 1.00 95.81 210 ASN A CA 1
ATOM 1611 C C . ASN A 1 210 ? -2.474 6.602 -4.982 1.00 95.81 210 ASN A C 1
ATOM 1613 O O . ASN A 1 210 ? -3.003 5.735 -5.679 1.00 95.81 210 ASN A O 1
ATOM 1617 N N . LEU A 1 211 ? -2.559 6.601 -3.657 1.00 96.75 211 LEU A N 1
ATOM 1618 C CA . LEU A 1 211 ? -3.204 5.549 -2.889 1.00 96.75 211 LEU A CA 1
ATOM 1619 C C . LEU A 1 211 ? -4.094 6.133 -1.798 1.00 96.75 211 LEU A C 1
ATOM 1621 O O . LEU A 1 211 ? -3.688 7.012 -1.042 1.00 96.75 211 LEU A O 1
ATOM 1625 N N . VAL A 1 212 ? -5.288 5.563 -1.640 1.00 97.62 212 VAL A N 1
ATOM 1626 C CA . VAL A 1 212 ? -6.111 5.765 -0.448 1.00 97.62 212 VAL A CA 1
ATOM 1627 C C . VAL A 1 212 ? -6.613 4.436 0.096 1.00 97.62 212 VAL A C 1
ATOM 1629 O O . VAL A 1 212 ? -7.112 3.568 -0.622 1.00 97.62 212 VAL A O 1
ATOM 1632 N N . MET A 1 213 ? -6.505 4.286 1.406 1.00 97.94 213 MET A N 1
ATOM 1633 C CA . MET A 1 213 ? -6.995 3.153 2.158 1.00 97.94 213 MET A CA 1
ATOM 1634 C C . MET A 1 213 ? -8.254 3.537 2.932 1.00 97.94 213 MET A C 1
ATOM 1636 O O . MET A 1 213 ? -8.263 4.429 3.784 1.00 97.94 213 MET A O 1
ATOM 1640 N N . THR A 1 214 ? -9.318 2.798 2.644 1.00 96.81 214 THR A N 1
ATOM 1641 C CA . THR A 1 214 ? -10.604 2.852 3.341 1.00 96.81 214 THR A CA 1
ATOM 1642 C C . THR A 1 214 ? -10.753 1.639 4.270 1.00 96.81 214 THR A C 1
ATOM 1644 O O . THR A 1 214 ? -9.984 0.671 4.161 1.00 96.81 214 THR A O 1
ATOM 1647 N N . PRO A 1 215 ? -11.767 1.618 5.157 1.00 95.88 215 PRO A N 1
ATOM 1648 C CA . PRO A 1 215 ? -12.039 0.459 6.001 1.00 95.88 215 PRO A CA 1
ATOM 1649 C C . PRO A 1 215 ? -12.256 -0.845 5.227 1.00 95.88 215 PRO A C 1
ATOM 1651 O O . PRO A 1 215 ? -11.973 -1.910 5.763 1.00 95.88 215 PRO A O 1
ATOM 1654 N N . ASP A 1 216 ? -12.693 -0.771 3.970 1.00 93.44 216 ASP A N 1
ATOM 1655 C CA . ASP A 1 216 ? -13.074 -1.955 3.196 1.00 93.44 216 ASP A CA 1
ATOM 1656 C C . ASP A 1 216 ? -12.086 -2.272 2.069 1.00 93.44 216 ASP A C 1
ATOM 1658 O O . ASP A 1 216 ? -11.750 -3.431 1.833 1.00 93.44 216 ASP A O 1
ATOM 1662 N N . ASN A 1 217 ? -11.537 -1.251 1.407 1.00 96.00 217 ASN A N 1
ATOM 1663 C CA . ASN A 1 217 ? -10.690 -1.411 0.221 1.00 96.00 217 ASN A CA 1
ATOM 1664 C C . ASN A 1 217 ? -9.503 -0.447 0.216 1.00 96.00 217 ASN A C 1
ATOM 1666 O O . ASN A 1 217 ? -9.521 0.589 0.882 1.00 96.00 217 ASN A O 1
ATOM 1670 N N . ILE A 1 218 ? -8.496 -0.797 -0.572 1.00 97.94 218 ILE A N 1
ATOM 1671 C CA . ILE A 1 218 ? -7.389 0.065 -0.962 1.00 97.94 218 ILE A CA 1
ATOM 1672 C C . ILE A 1 218 ? -7.607 0.414 -2.428 1.00 97.94 218 ILE A C 1
ATOM 1674 O O . ILE A 1 218 ? -7.794 -0.476 -3.258 1.00 97.94 218 ILE A O 1
ATOM 1678 N N . TYR A 1 219 ? -7.591 1.701 -2.735 1.00 97.50 219 TYR A N 1
ATOM 1679 C CA . TYR A 1 219 ? -7.718 2.201 -4.092 1.00 97.50 219 TYR A CA 1
ATOM 1680 C C . TYR A 1 219 ? -6.421 2.870 -4.506 1.00 97.50 219 TYR A C 1
ATOM 1682 O O . TYR A 1 219 ? -5.812 3.569 -3.694 1.00 97.50 219 TYR A O 1
ATOM 1690 N N . PHE A 1 220 ? -6.023 2.667 -5.756 1.00 97.00 220 PHE A N 1
ATOM 1691 C CA . PHE A 1 220 ? -4.896 3.373 -6.345 1.00 97.00 220 PHE A CA 1
ATOM 1692 C C . PHE A 1 220 ? -5.222 3.846 -7.762 1.00 97.00 220 PHE A C 1
ATOM 1694 O O . PHE A 1 220 ? -6.079 3.260 -8.426 1.00 97.00 220 PHE A O 1
ATOM 1701 N N . SER A 1 221 ? -4.577 4.928 -8.186 1.00 95.38 221 SER A N 1
ATOM 1702 C CA . SER A 1 221 ? -4.767 5.551 -9.500 1.00 95.38 221 SER A CA 1
ATOM 1703 C C . SER A 1 221 ? -3.528 6.339 -9.894 1.00 95.38 221 SER A C 1
ATOM 1705 O O . SER A 1 221 ? -2.826 6.838 -9.019 1.00 95.38 221 SER A O 1
ATOM 1707 N N . THR A 1 222 ? -3.285 6.500 -11.190 1.00 92.00 222 THR A N 1
ATOM 1708 C CA . THR A 1 222 ? -2.352 7.516 -11.706 1.00 92.00 222 THR A CA 1
ATOM 1709 C C . THR A 1 222 ? -2.916 8.934 -11.578 1.00 92.00 222 THR A C 1
ATOM 1711 O O . THR A 1 222 ? -2.165 9.902 -11.560 1.00 92.00 222 THR A O 1
ATOM 1714 N N . GLU A 1 223 ? -4.237 9.063 -11.457 1.00 91.38 223 GLU A N 1
ATOM 1715 C CA . GLU A 1 223 ? -4.940 10.327 -11.249 1.00 91.38 223 GLU A CA 1
ATOM 1716 C C . GLU A 1 223 ? -5.019 10.694 -9.759 1.00 91.38 223 GLU A C 1
ATOM 1718 O O . GLU A 1 223 ? -4.841 9.862 -8.859 1.00 91.38 223 GLU A O 1
ATOM 1723 N N . GLU A 1 224 ? -5.322 11.960 -9.477 1.00 89.19 224 GLU A N 1
ATOM 1724 C CA . GLU A 1 224 ? -5.562 12.437 -8.115 1.00 89.19 224 GLU A CA 1
ATOM 1725 C C . GLU A 1 224 ? -6.805 11.757 -7.508 1.00 89.19 224 GLU A C 1
ATOM 1727 O O . GLU A 1 224 ? -7.901 11.778 -8.069 1.00 89.19 224 GLU A O 1
ATOM 1732 N N . LEU A 1 225 ? -6.644 11.143 -6.331 1.00 89.25 225 LEU A N 1
ATOM 1733 C CA . LEU A 1 225 ? -7.733 10.448 -5.630 1.00 89.25 225 LEU A CA 1
ATOM 1734 C C . LEU A 1 225 ? -8.473 11.350 -4.636 1.00 89.25 225 LEU A C 1
ATOM 1736 O O . LEU A 1 225 ? -9.619 11.075 -4.272 1.00 89.25 225 LEU A O 1
ATOM 1740 N N . TYR A 1 226 ? -7.801 12.387 -4.149 1.00 86.69 226 TYR A N 1
ATOM 1741 C CA . TYR A 1 226 ? -8.304 13.339 -3.175 1.00 86.69 226 TYR A CA 1
ATOM 1742 C C . TYR A 1 226 ? -7.402 14.568 -3.137 1.00 86.69 226 TYR A C 1
ATOM 1744 O O . TYR A 1 226 ? -6.203 14.451 -3.358 1.00 86.69 226 TYR A O 1
ATOM 1752 N N . ASN A 1 227 ? -7.977 15.708 -2.755 1.00 79.94 227 ASN A N 1
ATOM 1753 C CA . ASN A 1 227 ? -7.217 16.931 -2.531 1.00 79.94 227 ASN A CA 1
ATOM 1754 C C . ASN A 1 227 ? -6.362 16.781 -1.266 1.00 79.94 227 ASN A C 1
ATOM 1756 O O . ASN A 1 227 ? -6.890 16.767 -0.149 1.00 79.94 227 ASN A O 1
ATOM 1760 N N . ASP A 1 228 ? -5.055 16.637 -1.448 1.00 67.75 228 ASP A N 1
ATOM 1761 C CA . ASP A 1 228 ? -4.064 16.505 -0.378 1.00 67.75 228 ASP A CA 1
ATOM 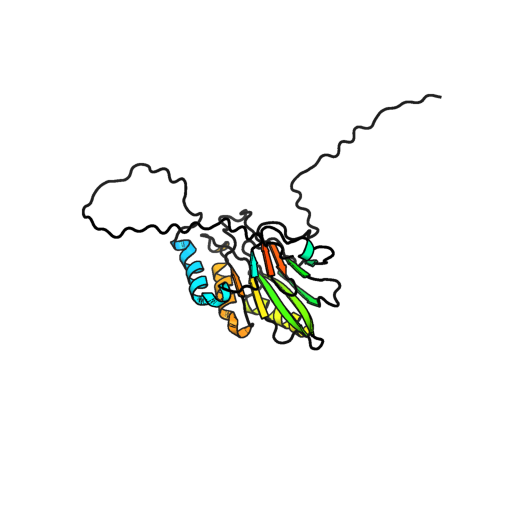1762 C C . ASP A 1 228 ? -3.576 17.865 0.162 1.00 67.75 228 ASP A C 1
ATOM 1764 O O . ASP A 1 228 ? -2.774 17.918 1.095 1.00 67.75 228 ASP A O 1
ATOM 1768 N N . GLY A 1 229 ? -4.109 18.974 -0.367 1.00 57.97 229 GLY A N 1
ATOM 1769 C CA . GLY A 1 229 ? -3.728 20.336 -0.003 1.00 57.97 229 GLY A CA 1
ATOM 1770 C C . GLY A 1 229 ? -2.414 20.804 -0.633 1.00 57.97 229 GLY A C 1
ATOM 1771 O O . GLY A 1 229 ? -2.094 21.991 -0.525 1.00 57.97 229 GLY A O 1
ATOM 1772 N N . TYR A 1 230 ? -1.692 19.924 -1.329 1.00 51.06 230 TYR A N 1
ATOM 1773 C CA . TYR A 1 230 ? -0.589 20.280 -2.208 1.00 51.06 230 TYR A CA 1
ATOM 1774 C C . TYR A 1 230 ? -1.177 20.500 -3.594 1.00 51.06 230 TYR A C 1
ATOM 1776 O O . TYR A 1 230 ? -1.217 19.612 -4.436 1.00 51.06 230 TYR A O 1
ATOM 1784 N N . GLY A 1 231 ? -1.701 21.710 -3.807 1.00 42.22 231 GLY A N 1
ATOM 1785 C CA . GLY A 1 231 ? -2.249 22.098 -5.098 1.00 42.22 231 GLY A CA 1
ATOM 1786 C C . GLY A 1 231 ? -1.281 21.728 -6.219 1.00 42.22 231 GLY A C 1
ATOM 1787 O O . GLY A 1 231 ? -0.125 22.152 -6.219 1.00 42.22 231 GLY A O 1
ATOM 1788 N N . SER A 1 232 ? -1.765 20.951 -7.184 1.00 41.62 232 SER A N 1
ATOM 1789 C CA . SER A 1 232 ? -1.140 20.875 -8.490 1.00 41.62 232 SER A CA 1
ATOM 1790 C C . SER A 1 232 ? -1.122 22.298 -9.054 1.00 41.62 232 SER A C 1
ATOM 1792 O O . SER A 1 232 ? -2.131 22.781 -9.573 1.00 41.62 232 SER A O 1
ATOM 1794 N N . ASP A 1 233 ? 0.012 22.991 -8.962 1.00 40.47 233 ASP A N 1
ATOM 1795 C CA . ASP A 1 233 ? 0.267 24.258 -9.659 1.00 40.47 233 ASP A CA 1
ATOM 1796 C C . ASP A 1 233 ? 0.425 24.019 -11.178 1.00 40.47 233 ASP A C 1
ATOM 1798 O O . ASP A 1 233 ? 1.281 24.580 -11.861 1.00 40.47 233 ASP A O 1
ATOM 1802 N N . ALA A 1 234 ? -0.451 23.197 -11.754 1.00 41.00 234 ALA A N 1
ATOM 1803 C CA . ALA A 1 234 ? -0.682 23.108 -13.181 1.00 41.00 234 ALA A CA 1
ATOM 1804 C C . ALA A 1 234 ? -1.688 24.202 -13.579 1.00 41.00 234 ALA A C 1
ATOM 1806 O O . ALA A 1 234 ? -2.873 23.968 -13.782 1.00 41.00 234 ALA A O 1
ATOM 1807 N N . GLY A 1 235 ? -1.176 25.433 -13.648 1.00 39.72 235 GLY A N 1
ATOM 1808 C CA . GLY A 1 235 ? -1.616 26.496 -14.554 1.00 39.72 235 GLY A CA 1
ATOM 1809 C C . GLY A 1 235 ? -3.118 26.778 -14.702 1.00 39.72 235 GLY A C 1
ATOM 1810 O O . GLY A 1 235 ? -3.782 26.253 -15.590 1.00 39.72 235 GLY A O 1
ATOM 1811 N N . SER A 1 236 ? -3.596 27.806 -14.000 1.00 34.00 236 SER A N 1
ATOM 1812 C CA . SER A 1 236 ? -4.535 28.784 -14.577 1.00 34.00 236 SER A CA 1
ATOM 1813 C C . SER A 1 236 ? -4.418 30.125 -13.856 1.00 34.00 236 SER A C 1
ATOM 1815 O O . SER A 1 236 ? -5.218 30.488 -12.997 1.00 34.00 236 SER A O 1
ATOM 1817 N N . SER A 1 237 ? -3.397 30.898 -14.225 1.00 38.19 237 SER A N 1
ATOM 1818 C CA . SER A 1 237 ? -3.351 32.327 -13.936 1.00 38.19 237 SER A CA 1
ATOM 1819 C C . SER A 1 237 ? -4.302 33.066 -14.883 1.00 38.19 237 SER A C 1
ATOM 1821 O O . SER A 1 237 ? -3.944 33.486 -15.979 1.00 38.19 237 SER A O 1
ATOM 1823 N N . SER A 1 238 ? -5.540 33.274 -14.444 1.00 39.19 238 SER A N 1
ATOM 1824 C CA . SER A 1 238 ? -6.402 34.301 -15.034 1.00 39.19 238 SER A CA 1
ATOM 1825 C C . SER A 1 238 ? -7.145 35.067 -13.946 1.00 39.19 238 SER A C 1
ATOM 1827 O O . SER A 1 238 ? -8.351 34.923 -13.764 1.00 39.19 238 SER A O 1
ATOM 1829 N N . SER A 1 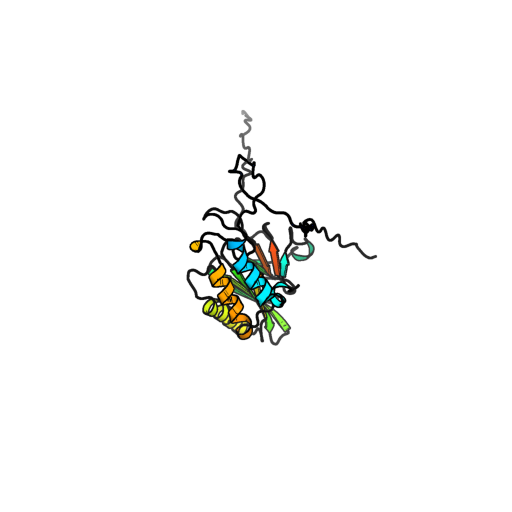239 ? -6.423 35.924 -13.227 1.00 35.09 239 SER A N 1
ATOM 1830 C CA . SER A 1 239 ? -7.036 37.045 -12.516 1.00 35.09 239 SER A CA 1
ATOM 1831 C C . SER A 1 239 ? -6.693 38.338 -13.249 1.00 35.09 239 SER A C 1
ATOM 1833 O O . SER A 1 239 ? -5.667 38.976 -13.012 1.00 35.09 239 SER A O 1
ATOM 1835 N N . SER A 1 240 ? -7.577 38.701 -14.173 1.00 41.84 240 SER A N 1
ATOM 1836 C CA . SER A 1 240 ? -7.733 40.057 -14.681 1.00 41.84 240 SER A CA 1
ATOM 1837 C C . SER A 1 240 ? -8.052 41.005 -13.526 1.00 41.84 240 SER A C 1
ATOM 1839 O O . SER A 1 240 ? -9.050 40.802 -12.844 1.00 41.84 240 SER A O 1
ATOM 1841 N N . ASN A 1 241 ? -7.258 42.058 -13.343 1.00 34.75 241 ASN A N 1
ATOM 1842 C CA . ASN A 1 241 ? -7.663 43.237 -12.579 1.00 34.75 241 ASN A CA 1
ATOM 1843 C C . ASN A 1 241 ? -7.061 44.490 -13.225 1.00 34.75 241 ASN A C 1
ATOM 1845 O O . ASN A 1 241 ? -6.018 44.997 -12.821 1.00 34.75 241 ASN A O 1
ATOM 1849 N N . THR A 1 242 ? -7.733 44.989 -14.259 1.00 39.81 242 THR A N 1
ATOM 1850 C CA . THR A 1 242 ? -7.644 46.394 -14.674 1.00 39.81 242 THR A CA 1
ATOM 1851 C C . THR A 1 242 ? -8.452 47.252 -13.695 1.00 39.81 242 THR A C 1
ATOM 1853 O O . THR A 1 242 ? -9.646 46.990 -13.540 1.00 39.81 242 THR A O 1
ATOM 1856 N N . PRO A 1 243 ? -7.872 48.283 -13.053 1.00 40.09 243 PRO A N 1
ATOM 1857 C CA . PRO A 1 243 ? -8.641 49.230 -12.255 1.00 40.09 243 PRO A CA 1
ATOM 1858 C C . PRO A 1 243 ? -9.445 50.162 -13.164 1.00 40.09 243 PRO A C 1
ATOM 1860 O O . PRO A 1 243 ? -8.890 50.874 -14.003 1.00 40.09 243 PRO A O 1
ATOM 1863 N N . ASP A 1 244 ? -10.758 50.149 -12.971 1.00 38.81 244 ASP A N 1
ATOM 1864 C CA . ASP A 1 244 ? -11.719 50.985 -13.677 1.00 38.81 244 ASP A CA 1
ATOM 1865 C C . ASP A 1 244 ? -11.633 52.438 -13.171 1.00 38.81 244 ASP A C 1
ATOM 1867 O O . ASP A 1 244 ? -11.746 52.729 -11.976 1.00 38.81 244 ASP A O 1
ATOM 1871 N N . ALA A 1 245 ? -11.404 53.372 -14.091 1.00 44.38 245 ALA A N 1
ATOM 1872 C CA . ALA A 1 245 ? -11.270 54.792 -13.811 1.00 44.38 245 ALA A CA 1
ATOM 1873 C C . ALA A 1 245 ? -12.637 55.492 -13.863 1.00 44.38 245 ALA A C 1
ATOM 1875 O O . ALA A 1 245 ? -13.152 55.745 -14.950 1.00 44.38 245 ALA A O 1
ATOM 1876 N N . LYS A 1 246 ? -13.192 55.922 -12.716 1.00 44.56 246 LYS A N 1
ATOM 1877 C CA . LYS A 1 246 ? -14.283 56.925 -12.670 1.00 44.56 246 LYS A CA 1
ATOM 1878 C C . LYS A 1 246 ? -14.178 57.916 -11.499 1.00 44.56 246 LYS A C 1
ATOM 1880 O O . LYS A 1 246 ? -14.720 57.726 -10.423 1.00 44.56 246 LYS A O 1
ATOM 1885 N N . ARG A 1 247 ? -13.478 59.017 -11.779 1.00 40.47 247 ARG A N 1
ATOM 1886 C CA . ARG A 1 247 ? -13.915 60.431 -11.719 1.00 40.47 247 ARG A CA 1
ATOM 1887 C C . ARG A 1 247 ? -15.215 60.781 -10.944 1.00 40.47 247 ARG A C 1
ATOM 1889 O O . ARG A 1 247 ? -16.300 60.454 -11.409 1.00 40.47 247 ARG A O 1
ATOM 1896 N N . ALA A 1 248 ? -15.093 61.649 -9.933 1.00 42.41 248 ALA A N 1
ATOM 1897 C CA . ALA A 1 248 ? -16.042 62.725 -9.561 1.00 42.41 248 ALA A CA 1
ATOM 1898 C C . ALA A 1 248 ? -15.276 63.720 -8.653 1.00 42.41 248 ALA A C 1
ATOM 1900 O O . ALA A 1 248 ? -14.772 63.312 -7.617 1.00 42.41 248 ALA A O 1
ATOM 1901 N N . ARG A 1 249 ? -14.870 64.927 -9.080 1.00 40.97 249 ARG A N 1
ATOM 1902 C CA . ARG A 1 249 ? -15.644 66.187 -9.167 1.00 40.97 249 ARG A CA 1
ATOM 1903 C C . ARG A 1 249 ? -16.632 66.398 -8.011 1.00 40.97 249 ARG A C 1
ATOM 1905 O O . ARG A 1 249 ? -17.753 65.912 -8.088 1.00 40.97 249 ARG A O 1
ATOM 1912 N N . ASN A 1 250 ? -16.198 67.178 -7.020 1.00 41.44 250 ASN A N 1
ATOM 1913 C CA . ASN A 1 250 ? -16.815 68.443 -6.609 1.00 41.44 250 ASN A CA 1
ATOM 1914 C C . ASN A 1 250 ? -15.732 69.367 -6.052 1.00 41.44 250 ASN A C 1
ATOM 1916 O O . ASN A 1 250 ? -14.852 68.842 -5.337 1.00 41.44 250 ASN A O 1
#

Mean predicted aligned error: 12.56 Å